Protein AF-A0A7S1TLF6-F1 (afdb_monomer_lite)

Radius of gyration: 25.63 Å; chains: 1; bounding box: 70×61×64 Å

pLDDT: mean 75.97, std 20.24, range [25.94, 97.75]

Foldseek 3Di:
DDPFAFPDWDDDPQWIWTQTPVRDIDIGRDDDDPPADDEDPCQVVPDPFDDALHHAGEAALLQAGPVGLLDGDFAPRHFHFDVVLVVPDPDHPNPVGDPGPGRDVVRRVQCVVLCVQQNQLSVLVVVLVPPPDCVNVVDDPVNNCVRNPHDGHDDDPWDWDWADDPVQKIWIDTPRDIDIDNVSSVVVVVVVCVVCVVVPPPPPPPPDDDDDDDDDDDDDDDDDDQDPPAQLLNLLLLCLPPDPDPPCPSVVVSSVVCVVVDVVSVVSNVCNNPPPPDDPCSVDDDPDD

Sequence (289 aa):
VREAAASSMISHDEHFEVLLEDASQVSANLVLLATGAVPHGWVESGTDLRTVCGGFIAVRETLQAVDHDNVIASGDCATIVDERVLNGSESGAGDQLRPYPPRAGVYAIREAPIVGRNLTALMRKFLLSRCSCGAANTMDERSALRLTAFEQYQPQSDFLQLLSLANGAAIGTKFGLAFRGRWVWHLKCHLDYTWVRPLQLEDPADSGDGDKNGGTSAAKSKREQSDPSVAPAEGAALLLTADRESKDFSSQLRVLSHMQADVAFREALLASLFSPTRPRELQNPPITT

Secondary structure (DSSP, 8-state):
-----EEEEEE-SS-EEEEETTS-EEEES-----------HHHHHH----EETTTEEEE-TTSEETTEEEEE--GGGEEE--HHHHTT-SS-TTSSS--PPPS-HHHHHHHHHHHHHHHHHHHHHHHHHH--STTGGGS-HHHHHHHSPPPPP---S---EEEE-TTS-EEEEETTEEEEEHHHHHHHHHHHHHHHGGG----TT----------------------TTS-HHHHHHHHH---SS-S-HHHHHHHHHHHHH-HHHHHHHHHHHT-S---GGGT------

Structure (mmCIF, N/CA/C/O backbone):
data_AF-A0A7S1TLF6-F1
#
_entry.id   AF-A0A7S1TLF6-F1
#
loop_
_atom_site.group_PDB
_atom_site.id
_atom_site.type_symbol
_atom_site.label_atom_id
_atom_site.label_alt_id
_atom_site.label_comp_id
_atom_site.label_asym_id
_atom_site.label_entity_id
_atom_site.label_seq_id
_atom_site.pdbx_PDB_ins_code
_atom_site.Cartn_x
_atom_site.Cartn_y
_atom_site.Cartn_z
_atom_site.occupancy
_atom_site.B_iso_or_equiv
_atom_site.auth_seq_id
_atom_site.auth_comp_id
_atom_site.auth_asym_id
_atom_site.auth_atom_id
_atom_site.pdbx_PDB_model_num
ATOM 1 N N . VAL A 1 1 ? 8.496 -10.737 -31.679 1.00 47.00 1 VAL A N 1
ATOM 2 C CA . VAL A 1 1 ? 7.954 -11.133 -30.362 1.00 47.00 1 VAL A CA 1
ATOM 3 C C . VAL A 1 1 ? 6.697 -11.922 -30.663 1.00 47.00 1 VAL A C 1
ATOM 5 O O . VAL A 1 1 ? 5.885 -11.408 -31.418 1.00 47.00 1 VAL A O 1
ATOM 8 N N . ARG A 1 2 ? 6.599 -13.190 -30.245 1.00 54.62 2 ARG A N 1
ATOM 9 C CA . ARG A 1 2 ? 5.324 -13.913 -30.345 1.00 54.62 2 ARG A CA 1
ATOM 10 C C . ARG A 1 2 ? 4.418 -13.332 -29.263 1.00 54.62 2 ARG A C 1
ATOM 12 O O . ARG A 1 2 ? 4.783 -13.384 -28.095 1.00 54.62 2 ARG A O 1
ATOM 19 N N . GLU A 1 3 ? 3.312 -12.723 -29.663 1.00 58.03 3 GLU A N 1
ATOM 20 C CA . GLU A 1 3 ? 2.263 -12.283 -28.746 1.00 58.03 3 GLU A CA 1
ATOM 21 C C . GLU A 1 3 ? 1.257 -13.425 -28.624 1.00 58.03 3 GLU A C 1
ATOM 23 O O . GLU A 1 3 ? 0.314 -13.522 -29.400 1.00 58.03 3 GLU A O 1
ATOM 28 N N . ALA A 1 4 ? 1.513 -14.346 -27.702 1.00 66.31 4 ALA A N 1
ATOM 29 C CA . ALA A 1 4 ? 0.547 -15.359 -27.301 1.00 66.31 4 ALA A CA 1
ATOM 30 C C . ALA A 1 4 ? 0.702 -15.571 -25.794 1.00 66.31 4 ALA A C 1
ATOM 32 O O . ALA A 1 4 ? 1.826 -15.685 -25.295 1.00 66.31 4 ALA A O 1
ATOM 33 N N . ALA A 1 5 ? -0.413 -15.543 -25.066 1.00 75.81 5 ALA A N 1
ATOM 34 C CA . ALA A 1 5 ? -0.396 -15.707 -23.623 1.00 75.81 5 ALA A CA 1
ATOM 35 C C . ALA A 1 5 ? -0.024 -17.152 -23.260 1.00 75.81 5 ALA A C 1
ATOM 37 O O . ALA A 1 5 ? -0.386 -18.103 -23.957 1.00 75.81 5 ALA A O 1
ATOM 38 N N . ALA A 1 6 ? 0.733 -17.307 -22.174 1.00 76.38 6 ALA A N 1
ATOM 39 C CA . ALA A 1 6 ? 1.052 -18.618 -21.629 1.00 76.38 6 ALA A CA 1
ATOM 40 C C . ALA A 1 6 ? -0.188 -19.189 -20.929 1.00 76.38 6 ALA A C 1
ATOM 42 O O . ALA A 1 6 ? -0.731 -18.562 -20.023 1.00 76.38 6 ALA A O 1
ATOM 43 N N . SER A 1 7 ? -0.612 -20.380 -21.344 1.00 82.25 7 SER A N 1
ATOM 44 C CA . SER A 1 7 ? -1.748 -21.107 -20.774 1.00 82.25 7 SER A CA 1
ATOM 45 C C . SER A 1 7 ? -1.315 -22.022 -19.626 1.00 82.25 7 SER A C 1
ATOM 47 O O . SER A 1 7 ? -1.967 -22.075 -18.586 1.00 82.25 7 SER A O 1
ATOM 49 N N . SER A 1 8 ? -0.198 -22.735 -19.787 1.00 85.06 8 SER A N 1
ATOM 50 C CA . SER A 1 8 ? 0.377 -23.581 -18.736 1.00 85.06 8 SER A CA 1
ATOM 51 C C . SER A 1 8 ? 1.881 -23.764 -18.929 1.00 85.06 8 SER A C 1
ATOM 53 O O . SER A 1 8 ? 2.431 -23.447 -19.985 1.00 85.06 8 SER A O 1
ATOM 55 N N . MET A 1 9 ? 2.560 -24.250 -17.891 1.00 87.81 9 MET A N 1
ATOM 56 C CA . MET A 1 9 ? 3.992 -24.524 -17.918 1.00 87.81 9 MET A CA 1
ATOM 57 C C . MET A 1 9 ? 4.277 -25.856 -17.233 1.00 87.81 9 MET A C 1
ATOM 59 O O . MET A 1 9 ? 3.801 -26.100 -16.124 1.00 87.81 9 MET A O 1
ATOM 63 N N . ILE A 1 10 ? 5.081 -26.688 -17.885 1.00 87.19 10 ILE A N 1
ATOM 64 C CA . ILE A 1 10 ? 5.591 -27.946 -17.347 1.00 87.19 10 ILE A CA 1
ATOM 65 C C . ILE A 1 10 ? 7.076 -27.751 -17.047 1.00 87.19 10 ILE A C 1
ATOM 67 O O . ILE A 1 10 ? 7.833 -27.250 -17.879 1.00 87.19 10 ILE A O 1
ATOM 71 N N . SER A 1 11 ? 7.486 -28.114 -15.833 1.00 88.19 11 SER A N 1
ATOM 72 C CA . SER A 1 11 ? 8.893 -28.120 -15.436 1.00 88.19 11 SER A CA 1
ATOM 73 C C . SER A 1 11 ? 9.489 -29.494 -15.717 1.00 88.19 11 SER A C 1
ATOM 75 O O . SER A 1 11 ? 8.972 -30.497 -15.226 1.00 88.19 11 SER A O 1
ATOM 77 N N . HIS A 1 12 ? 10.594 -29.524 -16.453 1.00 85.88 12 HIS A N 1
ATOM 78 C CA . HIS A 1 12 ? 11.468 -30.687 -16.597 1.00 85.88 12 HIS A CA 1
ATOM 79 C C . HIS A 1 12 ? 12.783 -30.433 -15.846 1.00 85.88 12 HIS A C 1
ATOM 81 O O . HIS A 1 12 ? 13.028 -29.318 -15.383 1.00 85.88 12 HIS A O 1
ATOM 87 N N . ASP A 1 13 ? 13.638 -31.452 -15.734 1.00 85.00 13 ASP A N 1
ATOM 88 C CA . ASP A 1 13 ? 14.898 -31.355 -14.980 1.00 85.00 13 ASP A CA 1
ATOM 89 C C . ASP A 1 13 ? 15.867 -30.291 -15.543 1.00 85.00 13 ASP A C 1
ATOM 91 O O . ASP A 1 13 ? 16.610 -29.674 -14.782 1.00 85.00 13 ASP A O 1
ATOM 95 N N . GLU A 1 14 ? 15.850 -30.038 -16.861 1.00 87.38 14 GLU A N 1
ATOM 96 C CA . GLU A 1 14 ? 16.808 -29.137 -17.542 1.00 87.38 14 GLU A CA 1
ATOM 97 C C . GLU A 1 14 ? 16.163 -27.985 -18.339 1.00 87.38 14 GLU A C 1
ATOM 99 O O . GLU A 1 14 ? 16.857 -27.116 -18.881 1.00 87.38 14 GLU A O 1
ATOM 104 N N . HIS A 1 15 ? 14.834 -27.971 -18.461 1.00 90.00 15 HIS A N 1
ATOM 105 C CA . HIS A 1 15 ? 14.105 -26.948 -19.211 1.00 90.00 15 HIS A CA 1
ATOM 106 C C . HIS A 1 15 ? 12.635 -26.869 -18.789 1.00 90.00 15 HIS A C 1
ATOM 108 O O . HIS A 1 15 ? 12.112 -27.722 -18.077 1.00 90.00 15 HIS A O 1
ATOM 114 N N . PHE A 1 16 ? 11.960 -25.835 -19.272 1.00 91.88 16 PHE A N 1
ATOM 115 C CA . PHE A 1 16 ? 10.527 -25.628 -19.157 1.00 91.88 16 PHE A CA 1
ATOM 116 C C . PHE A 1 16 ? 9.883 -25.788 -20.527 1.00 91.88 16 PHE A C 1
ATOM 118 O O . PHE A 1 16 ? 10.409 -25.287 -21.524 1.00 91.88 16 PHE A O 1
ATOM 125 N N . GLU A 1 17 ? 8.722 -26.429 -20.566 1.00 92.56 17 GLU A N 1
ATOM 126 C CA . GLU A 1 17 ? 7.820 -26.377 -21.712 1.00 92.56 17 GLU A CA 1
ATOM 127 C C . GLU A 1 17 ? 6.651 -25.453 -21.375 1.00 92.56 17 GLU A C 1
ATOM 129 O O . GLU A 1 17 ? 5.883 -25.705 -20.446 1.00 92.56 17 GLU A O 1
ATOM 134 N N . VAL A 1 18 ? 6.528 -24.354 -22.117 1.00 91.19 18 VAL A N 1
ATOM 135 C CA . VAL A 1 18 ? 5.437 -23.388 -21.968 1.00 91.19 18 VAL A CA 1
ATOM 136 C C . VAL A 1 18 ? 4.425 -23.627 -23.080 1.00 91.19 18 VAL A C 1
ATOM 138 O O . VAL A 1 18 ? 4.745 -23.465 -24.259 1.00 91.19 18 VAL A O 1
ATOM 141 N N . LEU A 1 19 ? 3.203 -23.998 -22.703 1.00 91.00 19 LEU A N 1
ATOM 142 C CA . LEU A 1 19 ? 2.071 -24.110 -23.614 1.00 91.00 19 LEU A CA 1
ATOM 143 C C . LEU A 1 19 ? 1.404 -22.742 -23.744 1.00 91.00 19 LEU A C 1
ATOM 145 O O . LEU A 1 19 ? 0.993 -22.151 -22.744 1.00 91.00 19 LEU A O 1
ATOM 149 N N . LEU A 1 20 ? 1.284 -22.247 -24.969 1.00 90.31 20 LEU A N 1
ATOM 150 C CA . LEU A 1 20 ? 0.598 -20.999 -25.283 1.00 90.31 20 LEU A CA 1
ATOM 151 C C . LEU A 1 20 ? -0.883 -21.262 -25.597 1.00 90.31 20 LEU A C 1
ATOM 153 O O . LEU A 1 20 ? -1.276 -22.386 -25.908 1.00 90.31 20 LEU A O 1
ATOM 157 N N . GLU A 1 21 ? -1.717 -20.227 -25.515 1.00 87.94 21 GLU A N 1
ATOM 158 C CA . GLU A 1 21 ? -3.163 -20.327 -25.792 1.00 87.94 21 GLU A CA 1
ATOM 159 C C . GLU A 1 21 ? -3.495 -20.812 -27.212 1.00 87.94 21 GLU A C 1
ATOM 161 O O . GLU A 1 21 ? -4.519 -21.458 -27.420 1.00 87.94 21 GLU A O 1
ATOM 166 N N . ASP A 1 22 ? -2.615 -20.564 -28.185 1.00 89.88 22 ASP A N 1
ATOM 167 C CA . ASP A 1 22 ? -2.743 -21.070 -29.559 1.00 89.88 22 ASP A CA 1
ATOM 168 C C . ASP A 1 22 ? -2.342 -22.553 -29.704 1.00 89.88 22 ASP A C 1
ATOM 170 O O . ASP A 1 22 ? -2.175 -23.054 -30.818 1.00 89.88 22 ASP A O 1
ATOM 174 N N . ALA A 1 23 ? -2.179 -23.248 -28.574 1.00 87.69 23 ALA A N 1
ATOM 175 C CA . ALA A 1 23 ? -1.693 -24.615 -28.431 1.00 87.69 23 ALA A CA 1
ATOM 176 C C . ALA A 1 23 ? -0.247 -24.844 -28.905 1.00 87.69 23 ALA A C 1
ATOM 178 O O . ALA A 1 23 ? 0.224 -25.985 -28.908 1.00 87.69 23 ALA A O 1
ATOM 179 N N . SER A 1 24 ? 0.489 -23.793 -29.278 1.00 90.56 24 SER A N 1
ATOM 180 C CA . SER A 1 24 ? 1.911 -23.922 -29.579 1.00 90.56 24 SER A CA 1
ATOM 181 C C . SER A 1 24 ? 2.735 -24.081 -28.301 1.00 90.56 24 SER A C 1
ATOM 183 O O . SER A 1 24 ? 2.363 -23.616 -27.223 1.00 90.56 24 SER A O 1
ATOM 185 N N . GLN A 1 25 ? 3.874 -24.761 -28.422 1.00 90.06 25 GLN A N 1
ATOM 186 C CA . GLN A 1 25 ? 4.789 -25.005 -27.311 1.00 90.06 25 GLN A CA 1
ATOM 187 C C . GLN A 1 25 ? 6.099 -24.250 -27.517 1.00 90.06 25 GLN A C 1
ATOM 189 O O . GLN A 1 25 ? 6.615 -24.149 -28.636 1.00 90.06 25 GLN A O 1
ATOM 194 N N . VAL A 1 26 ? 6.645 -23.730 -26.421 1.00 91.19 26 VAL A N 1
ATOM 195 C CA . VAL A 1 26 ? 7.950 -23.071 -26.382 1.00 91.19 26 VAL A CA 1
ATOM 196 C C . VAL A 1 26 ? 8.805 -23.740 -25.314 1.00 91.19 26 VAL A C 1
ATOM 198 O O . VAL A 1 26 ? 8.467 -23.703 -24.134 1.00 91.19 26 VAL A O 1
ATOM 201 N N . SER A 1 27 ? 9.928 -24.325 -25.733 1.00 93.00 27 SER A N 1
ATOM 202 C CA . SER A 1 27 ? 10.961 -24.804 -24.813 1.00 93.00 27 SER A CA 1
ATOM 203 C C . SER A 1 27 ? 11.834 -23.631 -24.363 1.00 93.00 27 SER A C 1
ATOM 205 O O . SER A 1 27 ? 12.258 -22.816 -25.189 1.00 93.00 27 SER A O 1
ATOM 207 N N . ALA A 1 28 ? 12.090 -23.524 -23.061 1.00 90.44 28 ALA A N 1
ATOM 208 C CA . ALA A 1 28 ? 12.899 -22.465 -22.471 1.00 90.44 28 ALA A CA 1
ATOM 209 C C . ALA A 1 28 ? 13.762 -22.999 -21.323 1.00 90.44 28 ALA A C 1
ATOM 211 O O . ALA A 1 28 ? 13.278 -23.718 -20.459 1.00 90.44 28 ALA A O 1
ATOM 212 N N . ASN A 1 29 ? 15.031 -22.596 -21.248 1.00 93.25 29 ASN A N 1
ATOM 213 C CA . ASN A 1 29 ? 15.889 -22.936 -20.102 1.00 93.25 29 ASN A CA 1
ATOM 214 C C . ASN A 1 29 ? 15.663 -22.014 -18.889 1.00 93.25 29 ASN A C 1
ATOM 216 O O . ASN A 1 29 ? 16.075 -22.336 -17.781 1.00 93.25 29 ASN A O 1
ATOM 220 N N . LEU A 1 30 ? 15.019 -20.862 -19.096 1.00 89.12 30 LEU A N 1
ATOM 221 C CA . LEU A 1 30 ? 14.650 -19.913 -18.051 1.00 89.12 30 LEU A CA 1
ATOM 222 C C . LEU A 1 30 ? 13.295 -19.295 -18.391 1.00 89.12 30 LEU A C 1
ATOM 224 O O . LEU A 1 30 ? 13.119 -18.752 -19.482 1.00 89.12 30 LEU A O 1
ATOM 228 N N . VAL A 1 31 ? 12.372 -19.326 -17.433 1.00 89.12 31 VAL A N 1
ATOM 229 C CA . VAL A 1 31 ? 11.076 -18.651 -17.527 1.00 89.12 31 VAL A CA 1
ATOM 230 C C . VAL A 1 31 ? 10.971 -17.624 -16.407 1.00 89.12 31 VAL A C 1
ATOM 232 O O . VAL A 1 31 ? 11.166 -17.943 -15.236 1.00 89.12 31 VAL A O 1
ATOM 235 N N . LEU A 1 32 ? 10.665 -16.379 -16.774 1.00 87.38 32 LEU A N 1
ATOM 236 C CA . LEU A 1 32 ? 10.379 -15.297 -15.835 1.00 87.38 32 LEU A CA 1
ATOM 237 C C . LEU A 1 32 ? 8.886 -14.976 -15.913 1.00 87.38 32 LEU A C 1
ATOM 239 O O . LEU A 1 32 ? 8.407 -14.510 -16.947 1.00 87.38 32 LEU A O 1
ATOM 243 N N . LEU A 1 33 ? 8.154 -15.233 -14.829 1.00 84.62 33 LEU A N 1
ATOM 244 C CA . LEU A 1 33 ? 6.722 -14.954 -14.750 1.00 84.62 33 LEU A CA 1
ATOM 245 C C . LEU A 1 33 ? 6.489 -13.542 -14.204 1.00 84.62 33 LEU A C 1
ATOM 247 O O . LEU A 1 33 ? 6.915 -13.213 -13.100 1.00 84.62 33 LEU A O 1
ATOM 251 N N . ALA A 1 34 ? 5.791 -12.719 -14.984 1.00 84.50 34 ALA A N 1
ATOM 252 C CA . ALA A 1 34 ? 5.394 -11.359 -14.624 1.00 84.50 34 ALA A CA 1
ATOM 253 C C . ALA A 1 34 ? 3.882 -11.170 -14.852 1.00 84.50 34 ALA A C 1
ATOM 255 O O . ALA A 1 34 ? 3.450 -10.269 -15.566 1.00 84.50 34 ALA A O 1
ATOM 256 N N . THR A 1 35 ? 3.075 -12.068 -14.279 1.00 80.69 35 THR A N 1
ATOM 257 C CA . THR A 1 35 ? 1.629 -12.226 -14.544 1.00 80.69 35 THR A CA 1
ATOM 258 C C . THR A 1 35 ? 0.718 -11.367 -13.657 1.00 80.69 35 THR A C 1
ATOM 260 O O . THR A 1 35 ? -0.488 -11.589 -13.611 1.00 80.69 35 THR A O 1
ATOM 263 N N . GLY A 1 36 ? 1.270 -10.360 -12.976 1.00 77.06 36 GLY A N 1
ATOM 264 C CA . GLY A 1 36 ? 0.525 -9.469 -12.083 1.00 77.06 36 GLY A CA 1
ATOM 265 C C . GLY A 1 36 ? 0.512 -9.928 -10.622 1.00 77.06 36 GLY A C 1
ATOM 266 O O . GLY A 1 36 ? 1.143 -10.913 -10.246 1.00 77.06 36 GLY A O 1
ATOM 267 N N . ALA A 1 37 ? -0.167 -9.152 -9.779 1.00 80.81 37 ALA A N 1
ATOM 268 C CA . ALA A 1 37 ? -0.232 -9.384 -8.340 1.00 80.81 37 ALA A CA 1
ATOM 269 C C . ALA A 1 37 ? -1.254 -10.475 -7.980 1.00 80.81 37 ALA A C 1
ATOM 271 O O . ALA A 1 37 ? -2.336 -10.545 -8.560 1.00 80.81 37 ALA A O 1
ATOM 272 N N . VAL A 1 38 ? -0.913 -11.286 -6.978 1.00 84.75 38 VAL A N 1
ATOM 273 C CA . VAL A 1 38 ? -1.716 -12.412 -6.481 1.00 84.75 38 VAL A CA 1
ATOM 274 C C . VAL A 1 38 ? -2.079 -12.146 -5.016 1.00 84.75 38 VAL A C 1
ATOM 276 O O . VAL A 1 38 ? -1.240 -11.615 -4.281 1.00 84.75 38 VAL A O 1
ATOM 279 N N . PRO A 1 39 ? -3.302 -12.480 -4.571 1.00 86.38 39 PRO A N 1
ATOM 280 C CA . PRO A 1 39 ? -3.694 -12.292 -3.182 1.00 86.38 39 PRO A CA 1
ATOM 281 C C . PRO A 1 39 ? -2.929 -13.216 -2.230 1.00 86.38 39 PRO A C 1
ATOM 283 O O . PRO A 1 39 ? -2.408 -14.268 -2.604 1.00 86.38 39 PRO A O 1
ATOM 286 N N . HIS A 1 40 ? -2.881 -12.832 -0.956 1.00 87.50 40 HIS A N 1
ATOM 287 C CA . HIS A 1 40 ? -2.246 -13.639 0.078 1.00 87.50 40 HIS A CA 1
ATOM 288 C C . HIS A 1 40 ? -3.173 -14.780 0.520 1.00 87.50 40 HIS A C 1
ATOM 290 O O . HIS A 1 40 ? -4.173 -14.540 1.191 1.00 87.50 40 HIS A O 1
ATOM 296 N N . GLY A 1 41 ? -2.813 -16.031 0.213 1.00 87.81 41 GLY A N 1
ATOM 297 C CA . GLY A 1 41 ? -3.681 -17.197 0.459 1.00 87.81 41 GLY A CA 1
ATOM 298 C C . GLY A 1 41 ? -4.090 -17.442 1.922 1.00 87.81 41 GLY A C 1
ATOM 299 O O . GLY A 1 41 ? -5.090 -18.111 2.177 1.00 87.81 41 GLY A O 1
ATOM 300 N N . TRP A 1 42 ? -3.366 -16.884 2.899 1.00 93.19 42 TRP A N 1
ATOM 301 C CA . TRP A 1 42 ? -3.730 -16.992 4.318 1.00 93.19 42 TRP A CA 1
ATOM 302 C C . TRP A 1 42 ? -4.952 -16.144 4.694 1.00 93.19 42 TRP A C 1
ATOM 304 O O . TRP A 1 42 ? -5.582 -16.426 5.707 1.00 93.19 42 TRP A O 1
ATOM 314 N N . VAL A 1 43 ? -5.298 -15.121 3.905 1.00 92.88 43 VAL A N 1
ATOM 315 C CA . VAL A 1 43 ? -6.437 -14.240 4.203 1.00 92.88 43 VAL A CA 1
ATOM 316 C C . VAL A 1 43 ? -7.739 -15.026 4.090 1.00 92.88 43 VAL A C 1
ATOM 318 O O . VAL A 1 43 ? -8.507 -15.077 5.043 1.00 92.88 43 VAL A O 1
ATOM 321 N N . GLU A 1 44 ? -7.952 -15.701 2.963 1.00 87.31 44 GLU A N 1
ATOM 322 C CA . GLU A 1 44 ? -9.175 -16.471 2.714 1.00 87.31 44 GLU A CA 1
ATOM 323 C C . GLU A 1 44 ? -9.251 -17.750 3.562 1.00 87.31 44 GLU A C 1
ATOM 325 O O . GLU A 1 44 ? -10.324 -18.138 4.011 1.00 87.31 44 GLU A O 1
ATOM 330 N N . SER A 1 45 ? -8.112 -18.400 3.818 1.00 89.31 45 SER A N 1
ATOM 331 C CA . SER A 1 45 ? -8.075 -19.655 4.586 1.00 89.31 45 SER A CA 1
ATOM 332 C C . SER A 1 45 ? -7.990 -19.469 6.104 1.00 89.31 45 SER A C 1
ATOM 334 O O . SER A 1 45 ? -8.330 -20.386 6.850 1.00 89.31 45 SER A O 1
ATOM 336 N N . GLY A 1 46 ? -7.509 -18.316 6.573 1.00 92.62 46 GLY A N 1
ATOM 337 C CA . GLY A 1 46 ? -7.158 -18.079 7.975 1.00 92.62 46 GLY A CA 1
ATOM 338 C C . GLY A 1 46 ? -7.932 -16.953 8.652 1.00 92.62 46 GLY A C 1
ATOM 339 O O . GLY A 1 46 ? -7.705 -16.711 9.837 1.00 92.62 46 GLY A O 1
ATOM 340 N N . THR A 1 47 ? -8.821 -16.258 7.939 1.00 94.62 47 THR A N 1
ATOM 341 C CA . THR A 1 47 ? -9.621 -15.159 8.497 1.00 94.62 47 THR A CA 1
ATOM 342 C C . THR A 1 47 ? -11.076 -15.243 8.052 1.00 94.62 47 THR A C 1
ATOM 344 O O . THR A 1 47 ? -11.416 -15.9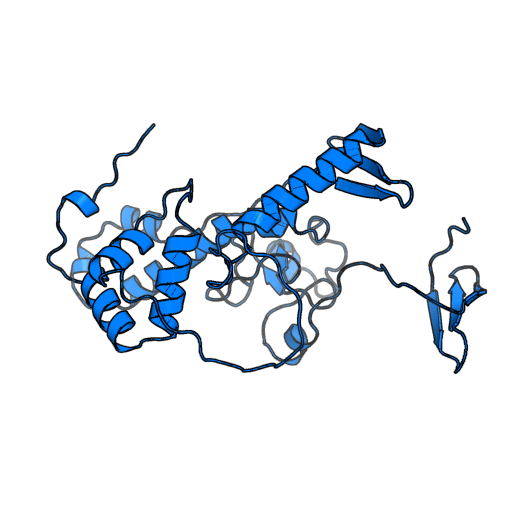58 7.116 1.00 94.62 47 THR A O 1
ATOM 347 N N . ASP A 1 48 ? -11.937 -14.493 8.729 1.00 94.19 48 ASP A N 1
ATOM 348 C CA . ASP A 1 48 ? -13.331 -14.265 8.354 1.00 94.19 48 ASP A CA 1
ATOM 349 C C . ASP A 1 48 ? -13.512 -12.986 7.515 1.00 94.19 48 ASP A C 1
ATOM 351 O O . ASP A 1 48 ? -14.642 -12.564 7.265 1.00 94.19 48 ASP A O 1
ATOM 355 N N . LEU A 1 49 ? -12.417 -12.352 7.074 1.00 94.19 49 LEU A N 1
ATOM 356 C CA . LEU A 1 49 ? -12.475 -11.154 6.242 1.00 94.19 49 LEU A CA 1
ATOM 357 C C . LEU A 1 49 ? -13.073 -11.498 4.879 1.00 94.19 49 LEU A C 1
ATOM 359 O O . LEU A 1 49 ? -12.578 -12.374 4.169 1.00 94.19 49 LEU A O 1
ATOM 363 N N . ARG A 1 50 ? -14.100 -10.751 4.468 1.00 92.56 50 ARG A N 1
ATOM 364 C CA . ARG A 1 50 ? -14.667 -10.883 3.124 1.00 92.56 50 ARG A CA 1
ATOM 365 C C . ARG A 1 50 ? -13.613 -10.573 2.066 1.00 92.56 50 ARG A C 1
ATOM 367 O O . ARG A 1 50 ? -13.000 -9.502 2.079 1.00 92.56 50 ARG A O 1
ATOM 374 N N . THR A 1 51 ? -13.462 -11.486 1.114 1.00 90.62 51 THR A N 1
ATOM 375 C CA . THR A 1 51 ? -12.559 -11.340 -0.025 1.00 90.62 51 THR A CA 1
ATOM 376 C C . THR A 1 51 ? -13.315 -11.194 -1.347 1.00 90.62 51 THR A C 1
ATOM 378 O O . THR A 1 51 ? -14.465 -11.606 -1.492 1.00 90.62 51 THR A O 1
ATOM 381 N N . VAL A 1 52 ? -12.660 -10.576 -2.328 1.00 87.06 52 VAL A N 1
ATOM 382 C CA . VAL A 1 52 ? -13.116 -10.417 -3.715 1.00 87.06 52 VAL A CA 1
ATOM 383 C C . VAL A 1 52 ? -11.968 -10.699 -4.683 1.00 87.06 52 VAL A C 1
ATOM 385 O O . VAL A 1 52 ? -10.806 -10.799 -4.279 1.00 87.06 52 VAL A O 1
ATOM 388 N N . CYS A 1 53 ? -12.288 -10.843 -5.974 1.00 81.19 53 CYS A N 1
ATOM 389 C CA . CYS A 1 53 ? -11.304 -11.018 -7.050 1.00 81.19 53 CYS A CA 1
ATOM 390 C C . CYS A 1 53 ? -10.292 -12.153 -6.780 1.00 81.19 53 CYS A C 1
ATOM 392 O O . CYS A 1 53 ? -9.108 -12.014 -7.077 1.00 81.19 53 CYS A O 1
ATOM 394 N N . GLY A 1 54 ? -10.759 -13.256 -6.184 1.00 78.56 54 GLY A N 1
ATOM 395 C CA . GLY A 1 54 ? -9.937 -14.439 -5.919 1.00 78.56 54 GLY A CA 1
ATOM 396 C C . GLY A 1 54 ? -9.028 -14.355 -4.689 1.00 78.56 54 GLY A C 1
ATOM 397 O O . GLY A 1 54 ? -8.048 -15.089 -4.648 1.00 78.56 54 GLY A O 1
ATOM 398 N N . GLY A 1 55 ? -9.309 -13.469 -3.719 1.00 87.62 55 GLY A N 1
ATOM 399 C CA . GLY A 1 55 ? -8.662 -13.509 -2.394 1.00 87.62 55 GLY A CA 1
ATOM 400 C C . GLY A 1 55 ? -8.215 -12.163 -1.808 1.00 87.62 55 GLY A C 1
ATOM 401 O O . GLY A 1 55 ? -7.548 -12.139 -0.776 1.00 87.62 55 GLY A O 1
ATOM 402 N N . PHE A 1 56 ? -8.539 -11.034 -2.440 1.00 90.44 56 PHE A N 1
ATOM 403 C CA . PHE A 1 56 ? -8.186 -9.704 -1.927 1.00 90.44 56 PHE A CA 1
ATOM 404 C C . PHE A 1 56 ? -9.225 -9.191 -0.939 1.00 90.44 56 PHE A C 1
ATOM 406 O O . PHE A 1 56 ? -10.413 -9.407 -1.146 1.00 90.44 56 PHE A O 1
ATOM 413 N N . ILE A 1 57 ? -8.804 -8.474 0.103 1.00 93.12 57 ILE A N 1
ATOM 414 C CA . ILE A 1 57 ? -9.703 -7.989 1.158 1.00 93.12 57 ILE A CA 1
ATOM 415 C C . ILE A 1 57 ? -10.666 -6.948 0.578 1.00 93.12 57 ILE A C 1
ATOM 417 O O . ILE A 1 57 ? -10.238 -5.940 0.013 1.00 93.12 57 ILE A O 1
ATOM 421 N N . ALA A 1 58 ? -11.967 -7.173 0.741 1.00 92.19 58 ALA A N 1
ATOM 422 C CA . ALA A 1 58 ? -12.995 -6.226 0.341 1.00 92.19 58 ALA A CA 1
ATOM 423 C C . ALA A 1 58 ? -13.058 -5.067 1.344 1.00 92.19 58 ALA A C 1
ATOM 425 O O . ALA A 1 58 ? -13.318 -5.280 2.533 1.00 92.19 58 ALA A O 1
ATOM 426 N N . VAL A 1 59 ? -12.851 -3.837 0.868 1.00 92.88 59 VAL A N 1
ATOM 427 C CA . VAL A 1 59 ? -12.870 -2.632 1.707 1.00 92.88 59 VAL A CA 1
ATOM 428 C C . VAL A 1 59 ? -13.842 -1.572 1.195 1.00 92.88 59 VAL A C 1
ATOM 430 O O . VAL A 1 59 ? -14.122 -1.476 0.003 1.00 92.88 59 VAL A O 1
ATOM 433 N N . ARG A 1 60 ? -14.344 -0.739 2.104 1.00 92.75 60 ARG A N 1
ATOM 434 C CA . ARG A 1 60 ? -15.092 0.487 1.793 1.00 92.75 60 ARG A CA 1
ATOM 435 C C . ARG A 1 60 ? -14.168 1.558 1.210 1.00 92.75 60 ARG A C 1
ATOM 437 O O . ARG A 1 60 ? -12.947 1.461 1.294 1.00 92.75 60 ARG A O 1
ATOM 444 N N . GLU A 1 61 ? -14.743 2.661 0.730 1.00 92.75 61 GLU A N 1
ATOM 445 C CA . GLU A 1 61 ? -13.972 3.865 0.367 1.00 92.75 61 GLU A CA 1
ATOM 446 C C . GLU A 1 61 ? -13.180 4.429 1.562 1.00 92.75 61 GLU A C 1
ATOM 448 O O . GLU A 1 61 ? -12.174 5.099 1.377 1.00 92.75 61 GLU A O 1
ATOM 453 N N . THR A 1 62 ? -13.572 4.124 2.801 1.00 94.19 62 THR A N 1
ATOM 454 C CA . THR A 1 62 ? -12.808 4.466 4.014 1.00 94.19 62 THR A CA 1
ATOM 455 C C . THR A 1 62 ? -11.639 3.510 4.294 1.00 94.19 62 THR A C 1
ATOM 457 O O . THR A 1 62 ? -10.980 3.638 5.325 1.00 94.19 62 THR A O 1
ATOM 460 N N . LEU A 1 63 ? -11.378 2.542 3.407 1.00 95.12 63 LEU A N 1
ATOM 461 C CA . LEU A 1 63 ? -10.376 1.475 3.544 1.00 95.12 63 LEU A CA 1
ATOM 462 C C . LEU A 1 63 ? -10.637 0.489 4.698 1.00 95.12 63 LEU A C 1
ATOM 464 O O . LEU A 1 63 ? -9.809 -0.372 4.987 1.00 95.12 63 LEU A O 1
ATOM 468 N N . GLN A 1 64 ? -11.796 0.582 5.350 1.00 95.81 64 GLN A N 1
ATOM 469 C CA . GLN A 1 64 ? -12.231 -0.397 6.346 1.00 95.81 64 GLN A CA 1
ATOM 470 C C . GLN A 1 64 ? -12.764 -1.655 5.664 1.00 95.81 64 GLN A C 1
ATOM 472 O O . GLN A 1 64 ? -13.471 -1.551 4.660 1.00 95.81 64 GLN A O 1
ATOM 477 N N . ALA A 1 65 ? -12.467 -2.828 6.220 1.00 95.06 65 ALA A N 1
ATOM 478 C CA . ALA A 1 65 ? -13.015 -4.092 5.738 1.00 95.06 65 ALA A CA 1
ATOM 479 C C . ALA A 1 65 ? -14.547 -4.107 5.872 1.00 95.06 65 ALA A C 1
ATOM 481 O O . ALA A 1 65 ? -15.085 -3.638 6.874 1.00 95.06 65 ALA A O 1
ATOM 482 N N . VAL A 1 66 ? -15.259 -4.644 4.875 1.00 91.50 66 VAL A N 1
ATOM 483 C CA . VAL A 1 66 ? -16.725 -4.483 4.781 1.00 91.50 66 VAL A CA 1
ATOM 484 C C . VAL A 1 66 ? -17.490 -5.082 5.976 1.00 91.50 66 VAL A C 1
ATOM 486 O O . VAL A 1 66 ? -18.498 -4.516 6.397 1.00 91.50 66 VAL A O 1
ATOM 489 N N . ASP A 1 67 ? -17.000 -6.154 6.593 1.00 90.88 67 ASP A N 1
ATOM 490 C CA . ASP A 1 67 ? -17.675 -6.791 7.739 1.00 90.88 67 ASP A CA 1
ATOM 491 C C . ASP A 1 67 ? -16.998 -6.512 9.089 1.00 90.88 67 ASP A C 1
ATOM 493 O O . ASP A 1 67 ? -17.476 -6.954 10.134 1.00 90.88 67 ASP A O 1
ATOM 497 N N . HIS A 1 68 ? -15.912 -5.735 9.090 1.00 93.94 68 HIS A N 1
ATOM 498 C CA . HIS A 1 68 ? -15.089 -5.509 10.275 1.00 93.94 68 HIS A CA 1
ATOM 499 C C . HIS A 1 68 ? -14.671 -4.044 10.360 1.00 93.94 68 HIS A C 1
ATOM 501 O O . HIS A 1 68 ? -13.611 -3.644 9.883 1.00 93.94 68 HIS A O 1
ATOM 507 N N . ASP A 1 69 ? -15.490 -3.231 11.030 1.00 91.56 69 ASP A N 1
ATOM 508 C CA . ASP A 1 69 ? -15.253 -1.787 11.186 1.00 91.56 69 ASP A CA 1
ATOM 509 C C . ASP A 1 69 ? -13.917 -1.448 11.863 1.00 91.56 69 ASP A C 1
ATOM 511 O O . ASP A 1 69 ? -13.381 -0.357 11.682 1.00 91.56 69 ASP A O 1
ATOM 515 N N . ASN A 1 70 ? -13.377 -2.364 12.662 1.00 93.00 70 ASN A N 1
ATOM 516 C CA . ASN A 1 70 ? -12.110 -2.209 13.370 1.00 93.00 70 ASN A CA 1
ATOM 517 C C . ASN A 1 70 ? -10.889 -2.694 12.571 1.00 93.00 70 ASN A C 1
ATOM 519 O O . ASN A 1 70 ? -9.782 -2.666 13.108 1.00 93.00 70 ASN A O 1
ATOM 523 N N . VAL A 1 71 ? -11.072 -3.138 11.325 1.00 95.50 71 VAL A N 1
ATOM 524 C CA . VAL A 1 71 ? -9.997 -3.599 10.441 1.00 95.50 71 VAL A CA 1
ATOM 525 C C . VAL A 1 71 ? -9.875 -2.642 9.260 1.00 95.50 71 VAL A C 1
ATOM 527 O O . VAL A 1 71 ? -10.860 -2.328 8.597 1.00 95.50 71 VAL A O 1
ATOM 530 N N . ILE A 1 72 ? -8.653 -2.184 8.990 1.00 95.94 72 ILE A N 1
ATOM 531 C CA . ILE A 1 72 ? -8.306 -1.375 7.816 1.00 95.94 72 ILE A CA 1
ATOM 532 C C . ILE A 1 72 ? -7.327 -2.180 6.962 1.00 95.94 72 ILE A C 1
ATOM 534 O O . ILE A 1 72 ? -6.380 -2.755 7.498 1.00 95.94 72 ILE A O 1
ATOM 538 N N . ALA A 1 73 ? -7.540 -2.196 5.648 1.00 94.94 73 ALA A N 1
ATOM 539 C CA . ALA A 1 73 ? -6.623 -2.791 4.681 1.00 94.94 73 ALA A CA 1
ATOM 540 C C . ALA A 1 73 ? -6.370 -1.817 3.521 1.00 94.94 73 ALA A C 1
ATOM 542 O O . ALA A 1 73 ? -7.271 -1.097 3.095 1.00 94.94 73 ALA A O 1
ATOM 543 N N . SER A 1 74 ? -5.133 -1.776 3.026 1.00 93.62 74 SER A N 1
ATOM 544 C CA . SER A 1 74 ? -4.684 -0.836 1.995 1.00 93.62 74 SER A CA 1
ATOM 545 C C . SER A 1 74 ? -3.581 -1.436 1.121 1.00 93.62 74 SER A C 1
ATOM 547 O O . SER A 1 74 ? -2.937 -2.425 1.473 1.00 93.62 74 SER A O 1
ATOM 549 N N . GLY A 1 75 ? -3.347 -0.820 -0.031 1.00 91.25 75 GLY A N 1
ATOM 550 C CA . GLY A 1 75 ? -2.377 -1.234 -1.027 1.00 91.25 75 GLY A CA 1
ATOM 551 C C . GLY A 1 75 ? -2.799 -2.507 -1.750 1.00 91.25 75 GLY A C 1
ATOM 552 O O . GLY A 1 75 ? -3.980 -2.780 -1.967 1.00 91.25 75 GLY A O 1
ATOM 553 N N . ASP A 1 76 ? -1.808 -3.308 -2.132 1.00 89.12 76 ASP A N 1
ATOM 554 C CA . ASP A 1 76 ? -2.013 -4.442 -3.032 1.00 89.12 76 ASP A CA 1
ATOM 555 C C . ASP A 1 76 ? -2.829 -5.589 -2.415 1.00 89.12 76 ASP A C 1
ATOM 557 O O . ASP A 1 76 ? -3.271 -6.464 -3.155 1.00 89.12 76 ASP A O 1
ATOM 561 N N . CYS A 1 77 ? -3.095 -5.592 -1.104 1.00 90.88 77 CYS A N 1
ATOM 562 C CA . CYS A 1 77 ? -3.916 -6.623 -0.461 1.00 90.88 77 CYS A CA 1
ATOM 563 C C . CYS A 1 77 ? -5.425 -6.326 -0.475 1.00 90.88 77 CYS A C 1
ATOM 565 O O . CYS A 1 77 ? -6.214 -7.231 -0.203 1.00 90.88 77 CYS A O 1
ATOM 567 N N . ALA A 1 78 ? -5.831 -5.094 -0.795 1.00 91.31 78 ALA A N 1
ATOM 568 C CA . ALA A 1 78 ? -7.208 -4.629 -0.653 1.00 91.31 78 ALA A CA 1
ATOM 569 C C . ALA A 1 78 ? -7.854 -4.272 -1.998 1.00 91.31 78 ALA A C 1
ATOM 571 O O . ALA A 1 78 ? -7.179 -3.997 -2.992 1.00 91.31 78 ALA A O 1
ATOM 572 N N . THR A 1 79 ? -9.183 -4.278 -2.034 1.00 90.62 79 THR A N 1
ATOM 573 C CA . THR A 1 79 ? -9.984 -3.822 -3.171 1.00 90.62 79 THR A CA 1
ATOM 574 C C . THR A 1 79 ? -11.176 -3.038 -2.656 1.00 90.62 79 THR A C 1
ATOM 576 O O . THR A 1 79 ? -11.981 -3.569 -1.892 1.00 90.62 79 THR A O 1
ATOM 579 N N . ILE A 1 80 ? -11.297 -1.778 -3.085 1.00 89.12 80 ILE A N 1
ATOM 580 C CA . ILE A 1 80 ? -12.471 -0.962 -2.771 1.00 89.12 80 ILE A CA 1
ATOM 581 C C . ILE A 1 80 ? -13.664 -1.494 -3.549 1.00 89.12 80 ILE A C 1
ATOM 583 O O . ILE A 1 80 ? -13.620 -1.626 -4.772 1.00 89.12 80 ILE A O 1
ATOM 587 N N . VAL A 1 81 ? -14.740 -1.761 -2.825 1.00 87.56 81 VAL A N 1
ATOM 588 C CA . VAL A 1 81 ? -15.984 -2.303 -3.361 1.00 87.56 81 VAL A CA 1
ATOM 589 C C . VAL A 1 81 ? -17.127 -1.321 -3.146 1.00 87.56 81 VAL A C 1
ATOM 591 O O . VAL A 1 81 ? -17.143 -0.547 -2.189 1.00 87.56 81 VAL A O 1
ATOM 594 N N . ASP A 1 82 ? -18.108 -1.358 -4.044 1.00 77.62 82 ASP A N 1
ATOM 595 C CA . ASP A 1 82 ? -19.405 -0.746 -3.778 1.00 77.62 82 ASP A CA 1
ATOM 596 C C . ASP A 1 82 ? -20.264 -1.767 -3.023 1.00 77.62 82 ASP A C 1
ATOM 598 O O . ASP A 1 82 ? -20.590 -2.832 -3.548 1.00 77.62 82 ASP A O 1
ATOM 602 N N . GLU A 1 83 ? -20.621 -1.464 -1.776 1.00 65.56 83 GLU A N 1
ATOM 603 C CA . GLU A 1 83 ? -21.428 -2.359 -0.938 1.00 65.56 83 GLU A CA 1
ATOM 604 C C . GLU A 1 83 ? -22.787 -2.700 -1.556 1.00 65.56 83 GLU A C 1
ATOM 606 O O . GLU A 1 83 ? -23.318 -3.786 -1.317 1.00 65.56 83 GLU A O 1
ATOM 611 N N . ARG A 1 84 ? -23.343 -1.810 -2.392 1.00 65.81 84 ARG A N 1
ATOM 612 C CA . ARG A 1 84 ? -24.595 -2.077 -3.117 1.00 65.81 84 ARG A CA 1
ATOM 613 C C . ARG A 1 84 ? -24.432 -3.220 -4.115 1.00 65.81 84 ARG A C 1
ATOM 615 O O . ARG A 1 84 ? -25.393 -3.934 -4.379 1.00 65.81 84 ARG A O 1
ATOM 622 N N . VAL A 1 85 ? -23.223 -3.392 -4.648 1.00 62.31 85 VAL A N 1
ATOM 623 C CA . VAL A 1 85 ? -22.867 -4.445 -5.606 1.00 62.31 85 VAL A CA 1
ATOM 624 C C . VAL A 1 85 ? -22.547 -5.757 -4.884 1.00 62.31 85 VAL A C 1
ATOM 626 O O . VAL A 1 85 ? -22.889 -6.823 -5.389 1.00 62.31 85 VAL A O 1
ATOM 629 N N . LEU A 1 86 ? -21.968 -5.701 -3.678 1.00 64.94 86 LEU A N 1
ATOM 630 C CA . LEU A 1 86 ? -21.669 -6.902 -2.885 1.00 64.94 86 LEU A CA 1
ATOM 631 C C . LEU A 1 86 ? -22.919 -7.647 -2.406 1.00 64.94 86 LEU A C 1
ATOM 633 O O . LEU A 1 86 ? -22.953 -8.872 -2.446 1.00 64.94 86 LEU A O 1
ATOM 637 N N . ASN A 1 87 ? -23.948 -6.922 -1.965 1.00 58.69 87 ASN A N 1
ATOM 638 C CA . ASN A 1 87 ? -25.140 -7.531 -1.364 1.00 58.69 87 ASN A CA 1
ATOM 639 C C . ASN A 1 87 ? -26.201 -7.970 -2.396 1.00 58.69 87 ASN A C 1
ATOM 641 O O . ASN A 1 87 ? -27.238 -8.503 -2.011 1.00 58.69 87 ASN A O 1
ATOM 645 N N . GLY A 1 88 ? -25.970 -7.719 -3.692 1.00 51.03 88 GLY A N 1
ATOM 646 C CA . GLY A 1 88 ? -26.937 -7.951 -4.773 1.00 51.03 88 GLY A CA 1
ATOM 647 C C . GLY A 1 88 ? -26.591 -9.077 -5.751 1.00 51.03 88 GLY A C 1
ATOM 648 O O . GLY A 1 88 ? -27.362 -9.307 -6.678 1.00 51.03 88 GLY A O 1
ATOM 649 N N . SER A 1 89 ? -25.460 -9.771 -5.585 1.00 49.62 89 SER A N 1
ATOM 650 C CA . SER A 1 89 ? -25.041 -10.837 -6.503 1.00 49.62 89 SER A CA 1
ATOM 651 C C . SER A 1 89 ? -24.815 -12.160 -5.770 1.00 49.62 89 SER A C 1
ATOM 653 O O . SER A 1 89 ? -23.764 -12.385 -5.177 1.00 49.62 89 SER A O 1
ATOM 655 N N . GLU A 1 90 ? -25.783 -13.075 -5.877 1.00 44.03 90 GLU A N 1
ATOM 656 C CA . GLU A 1 90 ? -25.634 -14.498 -5.517 1.00 44.03 90 GLU A CA 1
ATOM 657 C C . GLU A 1 90 ? -24.728 -15.264 -6.506 1.00 44.03 90 GLU A C 1
ATOM 659 O O . GLU A 1 90 ? -24.619 -16.487 -6.461 1.00 44.03 90 GLU A O 1
ATOM 664 N N . SER A 1 91 ? -24.067 -14.584 -7.446 1.00 40.47 91 SER A N 1
ATOM 665 C CA . SER A 1 91 ? -23.222 -15.224 -8.453 1.00 40.47 91 SER A CA 1
ATOM 666 C C . SER A 1 91 ? -22.070 -14.307 -8.843 1.00 40.47 91 SER A C 1
ATOM 668 O O . SER A 1 91 ? -22.193 -13.489 -9.747 1.00 40.47 91 SER A O 1
ATOM 670 N N . GLY A 1 92 ? -20.942 -14.453 -8.142 1.00 45.41 92 GLY A N 1
ATOM 671 C CA . GLY A 1 92 ? -19.623 -14.018 -8.605 1.00 45.41 92 GLY A CA 1
ATOM 672 C C . GLY A 1 92 ? -19.566 -12.584 -9.130 1.00 45.41 92 GLY A C 1
ATOM 673 O O . GLY A 1 92 ? -19.530 -12.359 -10.336 1.00 45.41 92 GLY A O 1
ATOM 674 N N . ALA A 1 93 ? -19.466 -11.608 -8.225 1.00 44.34 93 ALA A N 1
ATOM 675 C CA . ALA A 1 93 ? -19.208 -10.198 -8.534 1.00 44.34 93 ALA A CA 1
ATOM 676 C C . ALA A 1 93 ? -17.793 -9.940 -9.115 1.00 44.34 93 ALA A C 1
ATOM 678 O O . ALA A 1 93 ? -17.168 -8.932 -8.810 1.00 44.34 93 ALA A O 1
ATOM 679 N N . GLY A 1 94 ? -17.249 -10.849 -9.928 1.00 45.81 94 GLY A N 1
ATOM 680 C CA . GLY A 1 94 ? -15.914 -10.710 -10.511 1.00 45.81 94 GLY A CA 1
ATOM 681 C C . GLY A 1 94 ? -15.811 -9.571 -11.527 1.00 45.81 94 GLY A C 1
ATOM 682 O O . GLY A 1 94 ? -14.742 -8.987 -11.651 1.00 45.81 94 GLY A O 1
ATOM 683 N N . ASP A 1 95 ? -16.919 -9.228 -12.195 1.00 44.25 95 ASP A N 1
ATOM 684 C CA . ASP A 1 95 ? -16.911 -8.361 -13.388 1.00 44.25 95 ASP A CA 1
ATOM 685 C C . ASP A 1 95 ? -17.731 -7.059 -13.233 1.00 44.25 95 ASP A C 1
ATOM 687 O O . ASP A 1 95 ? -17.709 -6.192 -14.099 1.00 44.25 95 ASP A O 1
ATOM 691 N N . GLN A 1 96 ? -18.461 -6.893 -12.119 1.00 44.69 96 GLN A N 1
ATOM 692 C CA . GLN A 1 96 ? -19.298 -5.704 -11.848 1.00 44.69 96 GLN A CA 1
ATOM 693 C C . GLN A 1 96 ? -18.786 -4.818 -10.705 1.00 44.69 96 GLN A C 1
ATOM 695 O O . GLN A 1 96 ? -19.405 -3.804 -10.375 1.00 44.69 96 GLN A O 1
ATOM 700 N N . LEU A 1 97 ? -17.653 -5.165 -10.092 1.00 56.03 97 LEU A N 1
ATOM 701 C CA . LEU A 1 97 ? -16.970 -4.240 -9.194 1.00 56.03 97 LEU A CA 1
ATOM 702 C C . LEU A 1 97 ? -16.502 -3.023 -10.004 1.00 56.03 97 LEU A C 1
ATOM 704 O O . LEU A 1 97 ? -16.007 -3.174 -11.122 1.00 56.03 97 LEU A O 1
ATOM 708 N N . ARG A 1 98 ? -16.624 -1.811 -9.435 1.00 54.19 98 ARG A N 1
ATOM 709 C CA . ARG A 1 98 ? -15.929 -0.635 -9.988 1.00 54.19 98 ARG A CA 1
ATOM 710 C C . ARG A 1 98 ? -14.481 -1.048 -10.276 1.00 54.19 98 ARG A C 1
ATOM 712 O O . ARG A 1 98 ? -13.885 -1.635 -9.372 1.00 54.19 98 ARG A O 1
ATOM 719 N N . PRO A 1 99 ? -13.923 -0.774 -11.473 1.00 57.81 99 PRO A N 1
ATOM 720 C CA . PRO A 1 99 ? -12.558 -1.166 -11.783 1.00 57.81 99 PRO A CA 1
ATOM 721 C C . PRO A 1 99 ? -11.644 -0.577 -10.714 1.00 57.81 99 PRO A C 1
ATOM 723 O O . PRO A 1 99 ? -11.448 0.640 -10.656 1.00 57.81 99 PRO A O 1
ATOM 726 N N . TYR A 1 100 ? -11.147 -1.427 -9.815 1.00 63.47 100 TYR A N 1
ATOM 727 C CA . TYR A 1 100 ? -10.124 -0.996 -8.885 1.00 63.47 100 TYR A CA 1
ATOM 728 C C . TYR A 1 100 ? -8.900 -0.655 -9.731 1.00 63.47 100 TYR A C 1
ATOM 730 O O . TYR A 1 100 ? -8.618 -1.376 -10.697 1.00 63.47 100 TYR A O 1
ATOM 738 N N . PRO A 1 101 ? -8.190 0.440 -9.432 1.00 68.94 101 PRO A N 1
ATOM 739 C CA . PRO A 1 101 ? -7.006 0.765 -10.193 1.00 68.94 101 PRO A CA 1
ATOM 740 C C . PRO A 1 101 ? -6.021 -0.408 -10.189 1.00 68.94 101 PRO A C 1
ATOM 742 O O . PRO A 1 101 ? -6.024 -1.212 -9.250 1.00 68.94 101 PRO A O 1
ATOM 745 N N . PRO A 1 102 ? -5.160 -0.513 -11.212 1.00 75.50 102 PRO A N 1
ATOM 746 C CA . PRO A 1 102 ? -4.146 -1.555 -11.237 1.00 75.50 102 PRO A CA 1
ATOM 747 C C . PRO A 1 102 ? -3.339 -1.527 -9.937 1.00 75.50 102 PRO A C 1
ATOM 749 O O . PRO A 1 102 ? -3.003 -0.455 -9.428 1.00 75.50 102 PRO A O 1
ATOM 752 N N . ARG A 1 103 ? -3.026 -2.712 -9.406 1.00 84.12 103 ARG A N 1
ATOM 753 C CA . ARG A 1 103 ? -2.242 -2.856 -8.174 1.00 84.12 103 ARG A CA 1
ATOM 754 C C . ARG A 1 103 ? -0.850 -2.279 -8.398 1.00 84.12 103 ARG A C 1
ATOM 756 O O . ARG A 1 103 ? -0.056 -2.816 -9.170 1.00 84.12 103 ARG A O 1
ATOM 763 N N . ALA A 1 104 ? -0.620 -1.110 -7.817 1.00 84.75 104 ALA A N 1
ATOM 764 C CA . ALA A 1 104 ? 0.578 -0.320 -8.008 1.00 84.75 104 ALA A CA 1
ATOM 765 C C . ALA A 1 104 ? 0.869 0.478 -6.739 1.00 84.75 104 ALA A C 1
ATOM 767 O O . ALA A 1 104 ? -0.022 1.102 -6.156 1.00 84.75 104 ALA A O 1
ATOM 768 N N . GLY A 1 105 ? 2.150 0.553 -6.373 1.00 86.62 105 GLY A N 1
ATOM 769 C CA . GLY A 1 105 ? 2.589 1.202 -5.135 1.00 86.62 105 GLY A CA 1
ATOM 770 C C . GLY A 1 105 ? 2.178 2.674 -4.995 1.00 86.62 105 GLY A C 1
ATOM 771 O O . GLY A 1 105 ? 2.056 3.171 -3.880 1.00 86.62 105 GLY A O 1
ATOM 772 N N . VAL A 1 106 ? 1.890 3.379 -6.098 1.00 89.06 106 VAL A N 1
ATOM 773 C CA . VAL A 1 106 ? 1.390 4.765 -6.049 1.00 89.06 106 VAL A CA 1
ATOM 774 C C . VAL A 1 106 ? 0.051 4.882 -5.315 1.00 89.06 106 VAL A C 1
ATOM 776 O O . VAL A 1 106 ? -0.176 5.884 -4.637 1.00 89.06 106 VAL A O 1
ATOM 779 N N . TYR A 1 107 ? -0.821 3.876 -5.425 1.00 90.31 107 TYR A N 1
ATOM 780 C CA . TYR A 1 107 ? -2.104 3.863 -4.726 1.00 90.31 107 TYR A CA 1
ATOM 781 C C . TYR A 1 107 ? -1.891 3.610 -3.235 1.00 90.31 107 TYR A C 1
ATOM 783 O O . TYR A 1 107 ? -2.390 4.386 -2.429 1.00 90.31 107 TYR A O 1
ATOM 791 N N . ALA A 1 108 ? -1.020 2.665 -2.867 1.00 90.88 108 ALA A N 1
ATOM 792 C CA . ALA A 1 108 ? -0.649 2.423 -1.471 1.00 90.88 108 ALA A CA 1
ATOM 793 C C . ALA A 1 108 ? -0.091 3.685 -0.778 1.00 90.88 108 ALA A C 1
ATOM 795 O O . ALA A 1 108 ? -0.498 4.026 0.332 1.00 90.88 108 ALA A O 1
ATOM 796 N N . ILE A 1 109 ? 0.787 4.435 -1.457 1.00 89.62 109 ILE A N 1
ATOM 797 C CA . ILE A 1 109 ? 1.338 5.701 -0.936 1.00 89.62 109 ILE A CA 1
ATOM 798 C C . ILE A 1 109 ? 0.229 6.736 -0.698 1.00 89.62 109 ILE A C 1
ATOM 800 O O . ILE A 1 109 ? 0.278 7.497 0.266 1.00 89.62 109 ILE A O 1
ATOM 804 N N . ARG A 1 110 ? -0.778 6.781 -1.573 1.00 90.88 110 ARG A N 1
ATOM 805 C CA . ARG A 1 110 ? -1.897 7.730 -1.470 1.00 90.88 110 ARG A CA 1
ATOM 806 C C . ARG A 1 110 ? -2.944 7.319 -0.452 1.00 90.88 110 ARG A C 1
ATOM 808 O O . ARG A 1 110 ? -3.593 8.183 0.129 1.00 90.88 110 ARG A O 1
ATOM 815 N N . GLU A 1 111 ? -3.080 6.026 -0.221 1.00 93.62 111 GLU A N 1
ATOM 816 C CA . GLU A 1 111 ? -3.934 5.464 0.815 1.00 93.62 111 GLU A CA 1
ATOM 817 C C . GLU A 1 111 ? -3.350 5.693 2.211 1.00 93.62 111 GLU A C 1
ATOM 819 O O . GLU A 1 111 ? -4.108 5.908 3.151 1.00 93.62 111 GLU A O 1
ATOM 824 N N . ALA A 1 112 ? -2.021 5.733 2.360 1.00 92.00 112 ALA A N 1
ATOM 825 C CA . ALA A 1 112 ? -1.343 5.920 3.646 1.00 92.00 112 ALA A CA 1
ATOM 826 C C . ALA A 1 112 ? -1.897 7.074 4.522 1.00 92.00 112 ALA A C 1
ATOM 828 O O . ALA A 1 112 ? -2.235 6.819 5.682 1.00 92.00 112 ALA A O 1
ATOM 829 N N . PRO A 1 113 ? -2.062 8.323 4.033 1.00 88.62 113 PRO A N 1
ATOM 830 C CA . PRO A 1 113 ? -2.655 9.390 4.843 1.00 88.62 113 PRO A CA 1
ATOM 831 C C . PRO A 1 113 ? -4.114 9.115 5.235 1.00 88.62 113 PRO A C 1
ATOM 833 O O . PRO A 1 113 ? -4.534 9.524 6.318 1.00 88.62 113 PRO A O 1
ATOM 836 N N . ILE A 1 114 ? -4.879 8.419 4.391 1.00 93.25 114 ILE A N 1
ATOM 837 C CA . ILE A 1 114 ? -6.271 8.049 4.678 1.00 93.25 114 ILE A CA 1
ATOM 838 C C . ILE A 1 114 ? -6.316 6.988 5.777 1.00 93.25 114 ILE A C 1
ATOM 840 O O . ILE A 1 114 ? -7.049 7.150 6.751 1.00 93.25 114 ILE A O 1
ATOM 844 N N . VAL A 1 115 ? -5.467 5.960 5.681 1.00 94.88 115 VAL A N 1
ATOM 845 C CA . VAL A 1 115 ? -5.290 4.942 6.726 1.00 94.88 115 VAL A CA 1
ATOM 846 C C . VAL A 1 115 ? -4.946 5.599 8.061 1.00 94.88 115 VAL A C 1
ATOM 848 O O . VAL A 1 115 ? -5.601 5.315 9.059 1.00 94.88 115 VAL A O 1
ATOM 851 N N . GLY A 1 116 ? -3.979 6.522 8.089 1.00 88.88 116 GLY A N 1
ATOM 852 C CA . GLY A 1 116 ? -3.582 7.212 9.320 1.00 88.88 116 GLY A CA 1
ATOM 853 C C . GLY A 1 116 ? -4.729 7.997 9.969 1.00 88.88 116 GLY A C 1
ATOM 854 O O . GLY A 1 116 ? -4.946 7.911 11.183 1.00 88.88 116 GLY A O 1
ATOM 855 N N . ARG A 1 117 ? -5.515 8.726 9.168 1.00 88.12 117 ARG A N 1
ATOM 856 C CA . ARG A 1 117 ? -6.677 9.490 9.656 1.00 88.12 117 ARG A CA 1
ATOM 857 C C . ARG A 1 117 ? -7.798 8.579 10.140 1.00 88.12 117 ARG A C 1
ATOM 859 O O . ARG A 1 117 ? -8.323 8.802 11.230 1.00 88.12 117 ARG A O 1
ATOM 866 N N . ASN A 1 118 ? -8.111 7.527 9.390 1.00 94.00 118 ASN A N 1
ATOM 867 C CA . ASN A 1 118 ? -9.191 6.605 9.734 1.00 94.00 118 ASN A CA 1
ATOM 868 C C . ASN A 1 118 ? -8.835 5.729 10.936 1.00 94.00 118 ASN A C 1
ATOM 870 O O . ASN A 1 118 ? -9.675 5.526 11.808 1.00 94.00 118 ASN A O 1
ATOM 874 N N . LEU A 1 119 ? -7.577 5.307 11.072 1.00 92.44 119 LEU A N 1
ATOM 875 C CA . LEU A 1 119 ? -7.097 4.640 12.280 1.00 92.44 119 LEU A CA 1
ATOM 876 C C . LEU A 1 119 ? -7.201 5.562 13.502 1.00 92.44 119 LEU A C 1
ATOM 878 O O . LEU A 1 119 ? -7.699 5.155 14.550 1.00 92.44 119 LEU A O 1
ATOM 882 N N . THR A 1 120 ? -6.808 6.831 13.361 1.00 87.19 120 THR A N 1
ATOM 883 C CA . THR A 1 120 ? -6.946 7.825 14.437 1.00 87.19 120 THR A CA 1
ATOM 884 C C . THR A 1 120 ? -8.412 8.022 14.835 1.00 87.19 120 THR A C 1
ATOM 886 O O . THR A 1 120 ? -8.735 8.062 16.025 1.00 87.19 120 THR A O 1
ATOM 889 N N . ALA A 1 121 ? -9.316 8.112 13.857 1.00 87.38 121 ALA A N 1
ATOM 890 C CA . ALA A 1 121 ? -10.753 8.210 14.091 1.00 87.38 121 ALA A CA 1
ATOM 891 C C . ALA A 1 121 ? -11.306 6.960 14.804 1.00 87.38 121 ALA A C 1
ATOM 893 O O . ALA A 1 121 ? -12.061 7.102 15.771 1.00 87.38 121 ALA A O 1
ATOM 894 N N . LEU A 1 122 ? -10.873 5.754 14.407 1.00 89.75 122 LEU A N 1
ATOM 895 C CA . LEU A 1 122 ? -11.216 4.496 15.083 1.00 89.75 122 LEU A CA 1
ATOM 896 C C . LEU A 1 122 ? -10.767 4.497 16.544 1.00 89.75 122 LEU A C 1
ATOM 898 O O . LEU A 1 122 ? -11.564 4.196 17.433 1.00 89.75 122 LEU A O 1
ATOM 902 N N . MET A 1 123 ? -9.516 4.878 16.808 1.00 87.62 123 MET A N 1
ATOM 903 C CA . MET A 1 123 ? -8.977 4.937 18.167 1.00 87.62 123 MET A CA 1
ATOM 904 C C . MET A 1 123 ? -9.740 5.938 19.035 1.00 87.62 123 MET A C 1
ATOM 906 O O . MET A 1 123 ? -10.082 5.630 20.175 1.00 87.62 123 MET A O 1
ATOM 910 N N . ARG A 1 124 ? -10.066 7.120 18.501 1.00 84.50 124 ARG A N 1
ATOM 911 C CA . ARG A 1 124 ? -10.880 8.118 19.211 1.00 84.50 124 ARG A CA 1
ATOM 912 C C . ARG A 1 124 ? -12.271 7.586 19.530 1.00 84.50 124 ARG A C 1
ATOM 914 O O . ARG A 1 124 ? -12.713 7.723 20.666 1.00 84.50 124 ARG A O 1
ATOM 921 N N . LYS A 1 125 ? -12.934 6.937 18.567 1.00 84.56 125 LYS A N 1
ATOM 922 C CA . LYS A 1 125 ? -14.247 6.308 18.767 1.00 84.56 125 LYS A CA 1
ATOM 923 C C . LYS A 1 125 ? -14.184 5.244 19.867 1.00 84.56 125 LYS A C 1
ATOM 925 O O . LYS A 1 125 ? -15.025 5.237 20.763 1.00 84.56 125 LYS A O 1
ATOM 930 N N . PHE A 1 126 ? -13.151 4.402 19.845 1.00 84.94 126 PHE A N 1
ATOM 931 C CA . PHE A 1 126 ? -12.918 3.388 20.872 1.00 84.94 126 PHE A CA 1
ATOM 932 C C . PHE A 1 126 ? -12.703 4.004 22.262 1.00 84.94 126 PHE A C 1
ATOM 934 O O . PHE A 1 126 ? -13.358 3.594 23.219 1.00 84.94 126 PHE A O 1
ATOM 941 N N . LEU A 1 127 ? -11.840 5.015 22.384 1.00 82.62 127 LEU A N 1
ATOM 942 C CA . LEU A 1 127 ? -11.565 5.678 23.661 1.00 82.62 127 LEU A CA 1
ATOM 943 C C . LEU A 1 127 ? -12.805 6.385 24.219 1.00 82.62 127 LEU A C 1
ATOM 945 O O . LEU A 1 127 ? -13.143 6.177 25.381 1.00 82.62 127 LEU A O 1
ATOM 949 N N . LEU A 1 128 ? -13.526 7.143 23.386 1.00 78.75 128 LEU A N 1
ATOM 950 C CA . LEU A 1 128 ? -14.760 7.825 23.788 1.00 78.75 128 LEU A CA 1
ATOM 951 C C . LEU A 1 128 ? -15.829 6.835 24.267 1.00 78.75 128 LEU A C 1
ATOM 953 O O . LEU A 1 128 ? -16.501 7.110 25.255 1.00 78.75 128 LEU A O 1
ATOM 957 N N . SER A 1 129 ? -15.935 5.656 23.640 1.00 79.25 129 SER A N 1
ATOM 958 C CA . SER A 1 129 ? -16.877 4.608 24.069 1.00 79.25 129 SER A CA 1
ATOM 959 C C . SER A 1 129 ? -16.565 4.013 25.451 1.00 79.25 129 SER A C 1
ATOM 961 O O . SER A 1 129 ? -17.441 3.427 26.081 1.00 79.25 129 SER A O 1
ATOM 963 N N . ARG A 1 130 ? -15.322 4.160 25.932 1.00 78.19 130 ARG A N 1
ATOM 964 C CA . ARG A 1 130 ? -14.847 3.644 27.226 1.00 78.19 130 ARG A CA 1
ATOM 965 C C . ARG A 1 130 ? -14.716 4.712 28.307 1.00 78.19 130 ARG A C 1
ATOM 967 O O . ARG A 1 130 ? -14.458 4.378 29.463 1.00 78.19 130 ARG A O 1
ATOM 974 N N . CYS A 1 131 ? -14.874 5.985 27.961 1.00 66.50 131 CYS A N 1
ATOM 975 C CA . CYS A 1 131 ? -14.875 7.064 28.934 1.00 66.50 131 CYS A CA 1
ATOM 976 C C . CYS A 1 131 ? -16.169 7.020 29.759 1.00 66.50 131 CYS A C 1
ATOM 978 O O . CYS A 1 131 ? -17.170 7.627 29.402 1.00 66.50 131 CYS A O 1
ATOM 980 N N . SER A 1 132 ? -16.125 6.348 30.911 1.00 55.81 132 SER A N 1
ATOM 981 C CA . SER A 1 132 ? -17.191 6.397 31.926 1.00 55.81 132 SER A CA 1
ATOM 982 C C . SER A 1 132 ? -17.228 7.727 32.695 1.00 55.81 132 SER A C 1
ATOM 984 O O . SER A 1 132 ? -18.074 7.922 33.566 1.00 55.81 132 SER A O 1
ATOM 986 N N . CYS A 1 133 ? -16.283 8.636 32.434 1.00 48.66 133 CYS A N 1
ATOM 987 C CA . CYS A 1 133 ? -16.207 9.933 33.089 1.00 48.66 133 CYS A CA 1
ATOM 988 C C . CYS A 1 133 ? -17.128 10.944 32.390 1.00 48.66 133 CYS A C 1
ATOM 990 O O . CYS A 1 133 ? -17.142 11.057 31.165 1.00 48.66 133 CYS A O 1
ATOM 992 N N . GLY A 1 134 ? -17.853 11.747 33.174 1.00 49.44 134 GLY A N 1
ATOM 993 C CA . GLY A 1 134 ? -18.775 12.781 32.683 1.00 49.44 134 GLY A CA 1
ATOM 994 C C . GLY A 1 134 ? -18.156 13.867 31.784 1.00 49.44 134 GLY A C 1
ATOM 995 O O . GLY A 1 134 ? -18.877 14.750 31.339 1.00 49.44 134 GLY A O 1
ATOM 996 N N . ALA A 1 135 ? -16.856 13.805 31.471 1.00 52.28 135 ALA A N 1
ATOM 997 C CA . ALA A 1 135 ? -16.217 14.633 30.447 1.00 52.28 135 ALA A CA 1
ATOM 998 C C . ALA A 1 135 ? -16.717 14.297 29.027 1.00 52.28 135 ALA A C 1
ATOM 1000 O O . ALA A 1 135 ? -16.854 15.200 28.202 1.00 52.28 135 ALA A O 1
ATOM 1001 N N . ALA A 1 136 ? -17.090 13.038 28.756 1.00 51.88 136 ALA A N 1
ATOM 1002 C CA . ALA A 1 136 ? -17.771 12.679 27.508 1.00 51.88 136 ALA A CA 1
ATOM 1003 C C . ALA A 1 136 ? -19.132 13.397 27.365 1.00 51.88 136 ALA A C 1
ATOM 1005 O O . ALA A 1 136 ? -19.540 13.704 26.251 1.00 51.88 136 ALA A O 1
ATOM 1006 N N . ASN A 1 137 ? -19.775 13.766 28.484 1.00 52.09 137 ASN A N 1
ATOM 1007 C CA . ASN A 1 137 ? -21.034 14.524 28.496 1.00 52.09 137 ASN A CA 1
ATOM 1008 C C . ASN A 1 137 ? -20.843 16.037 28.277 1.00 52.09 137 ASN A C 1
ATOM 1010 O O . ASN A 1 137 ? -21.829 16.751 28.121 1.00 52.09 137 ASN A O 1
ATOM 1014 N N . THR A 1 138 ? -19.603 16.543 28.292 1.00 57.19 138 THR A N 1
ATOM 1015 C CA . THR A 1 138 ? -19.303 17.964 28.014 1.00 57.19 138 THR A CA 1
ATOM 1016 C C . THR A 1 138 ? -18.907 18.232 26.568 1.00 57.19 138 THR A C 1
ATOM 1018 O O . THR A 1 138 ? -18.878 19.390 26.155 1.00 57.19 138 THR A O 1
ATOM 1021 N N . MET A 1 139 ? -18.597 17.187 25.798 1.00 67.38 139 MET A N 1
ATOM 1022 C CA . MET A 1 139 ? -18.241 17.344 24.396 1.00 67.38 139 MET A CA 1
ATOM 1023 C C . MET A 1 139 ? -19.514 17.374 23.559 1.00 67.38 139 MET A C 1
ATOM 1025 O O . MET A 1 139 ? -20.318 16.446 23.609 1.00 67.38 139 MET A O 1
ATOM 1029 N N . ASP A 1 140 ? -19.713 18.453 22.806 1.00 76.69 140 ASP A N 1
ATOM 1030 C CA . ASP A 1 140 ? -20.869 18.557 21.933 1.00 76.69 140 ASP A CA 1
ATOM 1031 C C . ASP A 1 140 ? -20.781 17.516 20.809 1.00 76.69 140 ASP A C 1
ATOM 1033 O O . ASP A 1 140 ? -19.706 17.171 20.307 1.00 76.69 140 ASP A O 1
ATOM 1037 N N . GLU A 1 141 ? -21.944 17.017 20.401 1.00 74.44 141 GLU A N 1
ATOM 1038 C CA . GLU A 1 141 ? -22.077 15.937 19.424 1.00 74.44 141 GLU A CA 1
ATOM 1039 C C . GLU A 1 141 ? -21.348 16.248 18.107 1.00 74.44 141 GLU A C 1
ATOM 1041 O O . GLU A 1 141 ? -20.762 15.356 17.496 1.00 74.44 141 GLU A O 1
ATOM 1046 N N . ARG A 1 142 ? -21.288 17.524 17.697 1.00 76.19 142 ARG A N 1
ATOM 1047 C CA . ARG A 1 142 ? -20.577 17.939 16.477 1.00 76.19 142 ARG A CA 1
ATOM 1048 C C . ARG A 1 142 ? -19.065 17.798 16.607 1.00 76.19 142 ARG A C 1
ATOM 1050 O O . ARG A 1 142 ? -18.425 17.371 15.646 1.00 76.19 142 ARG A O 1
ATOM 1057 N N . SER A 1 143 ? -18.484 18.130 17.759 1.00 76.94 143 SER A N 1
ATOM 1058 C CA . SER A 1 143 ? -17.048 17.943 17.996 1.00 76.94 143 SER A CA 1
ATOM 1059 C C . SER A 1 143 ? -16.682 16.465 18.069 1.00 76.94 143 SER A C 1
ATOM 1061 O O . SER A 1 143 ? -15.678 16.060 17.481 1.00 76.94 143 SER A O 1
ATOM 1063 N N . ALA A 1 144 ? -17.517 15.647 18.719 1.00 72.69 144 ALA A N 1
ATOM 1064 C CA . ALA A 1 144 ? -17.346 14.197 18.732 1.00 72.69 144 ALA A CA 1
ATOM 1065 C C . ALA A 1 144 ? -17.401 13.621 17.309 1.00 72.69 144 ALA A C 1
ATOM 1067 O O . ALA A 1 144 ? -16.459 12.949 16.891 1.00 72.69 144 ALA A O 1
ATOM 1068 N N . LEU A 1 145 ? -18.428 13.984 16.531 1.00 79.62 145 LEU A N 1
ATOM 1069 C CA . LEU A 1 145 ? -18.593 13.545 15.146 1.00 79.62 145 LEU A CA 1
ATOM 1070 C C . LEU A 1 145 ? -17.396 13.947 14.276 1.00 79.62 145 LEU A C 1
ATOM 1072 O O . LEU A 1 145 ? -16.887 13.129 13.516 1.00 79.62 145 LEU A O 1
ATOM 1076 N N . ARG A 1 146 ? -16.903 15.184 14.413 1.00 81.44 146 ARG A N 1
ATOM 1077 C CA . ARG A 1 146 ? -15.744 15.681 13.656 1.00 81.44 146 ARG A CA 1
ATOM 1078 C C . ARG A 1 146 ? -14.457 14.932 13.999 1.00 81.44 146 ARG A C 1
ATOM 1080 O O . ARG A 1 146 ? -13.628 14.713 13.122 1.00 81.44 146 ARG A O 1
ATOM 1087 N N . LEU A 1 147 ? -14.273 14.554 15.263 1.00 77.31 147 LEU A N 1
ATOM 1088 C CA . LEU A 1 147 ? -13.080 13.846 15.725 1.00 77.31 147 LEU A CA 1
ATOM 1089 C C . LEU A 1 147 ? -13.067 12.366 15.329 1.00 77.31 147 LEU A C 1
ATOM 1091 O O . LEU A 1 147 ? -11.977 11.796 15.225 1.00 77.31 147 LEU A O 1
ATOM 1095 N N . THR A 1 148 ? -14.242 11.773 15.106 1.00 83.62 148 THR A N 1
ATOM 1096 C CA . THR A 1 148 ? -14.425 10.362 14.733 1.00 83.62 148 THR A CA 1
ATOM 1097 C C . THR A 1 148 ? -14.879 10.158 13.284 1.00 83.62 148 THR A C 1
ATOM 1099 O O . THR A 1 148 ? -15.224 9.037 12.918 1.00 83.62 148 THR A O 1
ATOM 1102 N N . ALA A 1 149 ? -14.928 11.213 12.468 1.00 89.25 149 ALA A N 1
ATOM 1103 C CA . ALA A 1 149 ? -15.324 11.114 11.068 1.00 89.25 149 ALA A CA 1
ATOM 1104 C C . ALA A 1 149 ? -14.255 10.379 10.250 1.00 89.25 149 ALA A C 1
ATOM 1106 O O . ALA A 1 149 ? -13.067 10.694 10.346 1.00 89.25 149 ALA A O 1
ATOM 1107 N N . PHE A 1 150 ? -14.695 9.431 9.422 1.00 93.50 150 PHE A N 1
ATOM 1108 C CA . PHE A 1 150 ? -13.833 8.768 8.451 1.00 93.50 150 PHE A CA 1
ATOM 1109 C C . PHE A 1 150 ? -13.705 9.591 7.174 1.00 93.50 150 PHE A C 1
ATOM 1111 O O . PHE A 1 150 ? -14.665 10.206 6.709 1.00 93.50 150 PHE A O 1
ATOM 1118 N N . GLU A 1 151 ? -12.512 9.565 6.596 1.00 93.62 151 GLU A N 1
ATOM 1119 C CA . GLU A 1 151 ? -12.219 10.118 5.285 1.00 93.62 151 GLU A CA 1
ATOM 1120 C C . GLU A 1 151 ? -12.339 9.024 4.222 1.00 93.62 151 GLU A C 1
ATOM 1122 O O . GLU A 1 151 ? -11.879 7.895 4.409 1.00 93.62 151 GLU A O 1
ATOM 1127 N N . GLN A 1 152 ? -12.971 9.366 3.103 1.00 94.19 152 GLN A N 1
ATOM 1128 C CA . GLN A 1 152 ? -13.073 8.489 1.944 1.00 94.19 152 GLN A CA 1
ATOM 1129 C C . GLN A 1 152 ? -11.861 8.674 1.034 1.00 94.19 152 GLN A C 1
ATOM 1131 O O . GLN A 1 152 ? -11.433 9.793 0.753 1.00 94.19 152 GLN A O 1
ATOM 1136 N N . TYR A 1 153 ? -11.342 7.566 0.529 1.00 92.75 153 TYR A N 1
ATOM 1137 C CA . TYR A 1 153 ? -10.325 7.522 -0.497 1.00 92.75 153 TYR A CA 1
ATOM 1138 C C . TYR A 1 153 ? -10.969 7.371 -1.874 1.00 92.75 153 TYR A C 1
ATOM 1140 O O . TYR A 1 153 ? -11.738 6.444 -2.128 1.00 92.75 153 TYR A O 1
ATOM 1148 N N . GLN A 1 154 ? -10.604 8.275 -2.779 1.00 90.50 154 GLN A N 1
ATOM 1149 C CA . GLN A 1 154 ? -10.931 8.174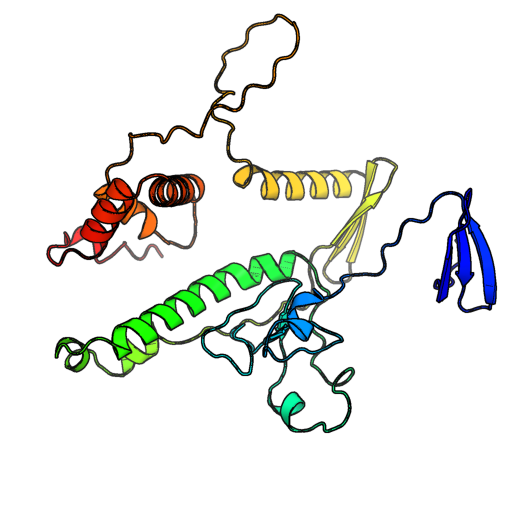 -4.193 1.00 90.50 154 GLN A CA 1
ATOM 1150 C C . GLN A 1 154 ? -9.639 7.966 -4.983 1.00 90.50 154 GLN A C 1
ATOM 1152 O O . GLN A 1 154 ? -8.788 8.865 -5.016 1.00 90.50 154 GLN A O 1
ATOM 1157 N N . PRO A 1 155 ? -9.461 6.796 -5.616 1.00 88.81 155 PRO A N 1
ATOM 1158 C CA . PRO A 1 155 ? -8.283 6.555 -6.422 1.00 88.81 155 PRO A CA 1
ATOM 1159 C C . PRO A 1 155 ? -8.191 7.512 -7.610 1.00 88.81 155 PRO A C 1
ATOM 1161 O O . PRO A 1 155 ? -9.185 7.836 -8.260 1.00 88.81 155 PRO A O 1
ATOM 1164 N N . GLN A 1 156 ? -6.970 7.931 -7.934 1.00 88.31 156 GLN A N 1
ATOM 1165 C CA . GLN A 1 156 ? -6.729 8.676 -9.168 1.00 88.31 156 GLN A CA 1
ATOM 1166 C C . GLN A 1 156 ? -6.906 7.789 -10.406 1.00 88.31 156 GLN A C 1
ATOM 1168 O O . GLN A 1 156 ? -6.588 6.597 -10.380 1.00 88.31 156 GLN A O 1
ATOM 1173 N N . SER A 1 157 ? -7.324 8.397 -11.512 1.00 85.50 157 SER A N 1
ATOM 1174 C CA . SER A 1 157 ? -7.535 7.704 -12.785 1.00 85.50 157 SER A CA 1
ATOM 1175 C C . SER A 1 157 ? -6.250 7.368 -13.545 1.00 85.50 157 SER A C 1
ATOM 1177 O O . SER A 1 157 ? -6.268 6.468 -14.375 1.00 85.50 157 SER A O 1
ATOM 1179 N N . ASP A 1 158 ? -5.147 8.076 -13.288 1.00 87.94 158 ASP A N 1
ATOM 1180 C CA . ASP A 1 158 ? -3.899 7.918 -14.038 1.00 87.94 158 ASP A CA 1
ATOM 1181 C C . ASP A 1 158 ? -2.668 8.230 -13.176 1.00 87.94 158 ASP A C 1
ATOM 1183 O O . ASP A 1 158 ? -2.748 8.973 -12.195 1.00 87.94 158 ASP A O 1
ATOM 1187 N N . PHE A 1 159 ? -1.513 7.672 -13.537 1.00 91.31 159 PHE A N 1
ATOM 1188 C CA . PHE A 1 159 ? -0.243 7.894 -12.856 1.00 91.31 159 PHE A CA 1
ATOM 1189 C C . PHE A 1 159 ? 0.951 7.763 -13.796 1.00 91.31 159 PHE A C 1
ATOM 1191 O O . PHE A 1 159 ? 0.892 7.139 -14.846 1.00 91.31 159 PHE A O 1
ATOM 1198 N N . LEU A 1 160 ? 2.073 8.359 -13.388 1.00 94.19 160 LEU A N 1
ATOM 1199 C CA . LEU A 1 160 ? 3.323 8.254 -14.129 1.00 94.19 160 LEU A CA 1
ATOM 1200 C C . LEU A 1 160 ? 3.859 6.819 -14.053 1.00 94.19 160 LEU A C 1
ATOM 1202 O O . LEU A 1 160 ? 4.243 6.368 -12.974 1.00 94.19 160 LEU A O 1
ATOM 1206 N N . GLN A 1 161 ? 3.942 6.142 -15.194 1.00 94.25 161 GLN A N 1
ATOM 1207 C CA . GLN A 1 161 ? 4.604 4.845 -15.316 1.00 94.25 161 GLN A CA 1
ATOM 1208 C C . GLN A 1 161 ? 5.946 5.030 -16.013 1.00 94.25 161 GLN A C 1
ATOM 1210 O O . GLN A 1 161 ? 6.061 5.797 -16.968 1.00 94.25 161 GLN A O 1
ATOM 1215 N N . LEU A 1 162 ? 6.971 4.339 -15.525 1.00 95.62 162 LEU A N 1
ATOM 1216 C CA . LEU A 1 162 ? 8.332 4.412 -16.044 1.00 95.62 162 LEU A CA 1
ATOM 1217 C C . LEU A 1 162 ? 8.922 3.002 -16.074 1.00 95.62 162 LEU A C 1
ATOM 1219 O O . LEU A 1 162 ? 9.132 2.392 -15.025 1.00 95.62 162 LEU A O 1
ATOM 1223 N N . LEU A 1 163 ? 9.204 2.504 -17.274 1.00 94.62 163 LEU A N 1
ATOM 1224 C CA . LEU A 1 163 ? 9.750 1.176 -17.524 1.00 94.62 163 LEU A CA 1
ATOM 1225 C C . LEU A 1 163 ? 11.166 1.288 -18.090 1.00 94.62 163 LEU A C 1
ATOM 1227 O O . LEU A 1 163 ? 11.376 1.811 -19.188 1.00 94.62 163 LEU A O 1
ATOM 1231 N N . SER A 1 164 ? 12.141 0.779 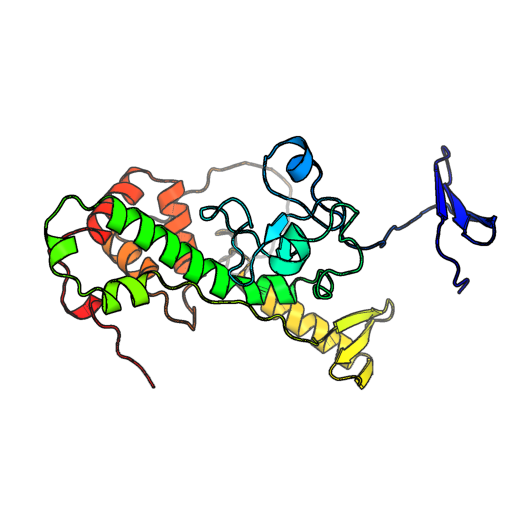-17.342 1.00 95.38 164 SER A N 1
ATOM 1232 C CA . SER A 1 164 ? 13.540 0.735 -17.768 1.00 95.38 164 SER A CA 1
ATOM 1233 C C . SER A 1 164 ? 13.743 -0.238 -18.930 1.00 95.38 164 SER A C 1
ATOM 1235 O O . SER A 1 164 ? 13.206 -1.342 -18.942 1.00 95.38 164 SER A O 1
ATOM 1237 N N . LEU A 1 165 ? 14.570 0.164 -19.891 1.00 94.06 165 LEU A N 1
ATOM 1238 C CA . LEU A 1 165 ? 15.057 -0.668 -20.984 1.00 94.06 165 LEU A CA 1
ATOM 1239 C C . LEU A 1 165 ? 16.490 -1.119 -20.679 1.00 94.06 165 LEU A C 1
ATOM 1241 O O . LEU A 1 165 ? 17.277 -0.382 -20.083 1.00 94.06 165 LEU A O 1
ATOM 1245 N N . ALA A 1 166 ? 16.869 -2.300 -21.169 1.00 89.75 166 ALA A N 1
ATOM 1246 C CA . ALA A 1 166 ? 18.185 -2.896 -20.915 1.00 89.75 166 ALA A CA 1
ATOM 1247 C C . ALA A 1 166 ? 19.383 -2.091 -21.470 1.00 89.75 166 ALA A C 1
ATOM 1249 O O . ALA A 1 166 ? 20.527 -2.374 -21.138 1.00 89.75 166 ALA A O 1
ATOM 1250 N N . ASN A 1 167 ? 19.148 -1.076 -22.308 1.00 93.06 167 ASN A N 1
ATOM 1251 C CA . ASN A 1 167 ? 20.189 -0.252 -22.933 1.00 93.06 167 ASN A CA 1
ATOM 1252 C C . ASN A 1 167 ? 20.417 1.109 -22.239 1.00 93.06 167 ASN A C 1
ATOM 1254 O O . ASN A 1 167 ? 21.025 2.012 -22.825 1.00 93.06 167 ASN A O 1
ATOM 1258 N N . GLY A 1 168 ? 19.903 1.290 -21.017 1.00 92.62 168 GLY A N 1
ATOM 1259 C CA . GLY A 1 168 ? 20.025 2.548 -20.268 1.00 92.62 168 GLY A CA 1
ATOM 1260 C C . GLY A 1 168 ? 19.105 3.669 -20.769 1.00 92.62 168 GLY A C 1
ATOM 1261 O O . GLY A 1 168 ? 19.367 4.845 -20.526 1.00 92.62 168 GLY A O 1
ATOM 1262 N N . ALA A 1 169 ? 18.048 3.324 -21.504 1.00 97.00 169 ALA A N 1
ATOM 1263 C CA . ALA A 1 169 ? 16.904 4.197 -21.750 1.00 97.00 169 ALA A CA 1
ATOM 1264 C C . ALA A 1 169 ? 15.691 3.710 -20.946 1.00 97.00 169 ALA A C 1
ATOM 1266 O O . ALA A 1 169 ? 15.716 2.632 -20.364 1.00 97.00 169 ALA A O 1
ATOM 1267 N N . ALA A 1 170 ? 14.620 4.495 -20.912 1.00 97.75 170 ALA A N 1
ATOM 1268 C CA . ALA A 1 170 ? 13.335 4.067 -20.371 1.00 97.75 170 ALA A CA 1
ATOM 1269 C C . ALA A 1 170 ? 12.194 4.544 -21.276 1.00 97.75 170 ALA A C 1
ATOM 1271 O O . ALA A 1 170 ? 12.372 5.469 -22.079 1.00 97.75 170 ALA A O 1
ATOM 1272 N N . ILE A 1 171 ? 11.044 3.891 -21.151 1.00 97.56 171 ILE A N 1
ATOM 1273 C CA . ILE A 1 171 ? 9.756 4.339 -21.686 1.00 97.56 171 ILE A CA 1
ATOM 1274 C C . ILE A 1 171 ? 8.941 4.854 -20.507 1.00 97.56 171 ILE A C 1
ATOM 1276 O O . ILE A 1 171 ? 9.009 4.286 -19.419 1.00 97.56 171 ILE A O 1
ATOM 1280 N N . GLY A 1 172 ? 8.167 5.909 -20.710 1.00 96.94 172 GLY A N 1
ATOM 1281 C CA . GLY A 1 172 ? 7.187 6.326 -19.730 1.00 96.94 172 GLY A CA 1
ATOM 1282 C C . GLY A 1 172 ? 5.894 6.798 -20.350 1.00 96.94 172 GLY A C 1
ATOM 1283 O O . GLY A 1 172 ? 5.857 7.183 -21.521 1.00 96.94 172 GLY A O 1
ATOM 1284 N N . THR A 1 173 ? 4.842 6.740 -19.545 1.00 96.31 173 THR A N 1
ATOM 1285 C CA . THR A 1 173 ? 3.491 7.142 -19.919 1.00 96.31 173 THR A CA 1
ATOM 1286 C C . THR A 1 173 ? 2.881 8.009 -18.824 1.00 96.31 173 THR A C 1
ATOM 1288 O O . THR A 1 173 ? 3.104 7.780 -17.632 1.00 96.31 173 THR A O 1
ATOM 1291 N N . LYS A 1 174 ? 2.162 9.059 -19.234 1.00 93.19 174 LYS A N 1
ATOM 1292 C CA . LYS A 1 174 ? 1.349 9.908 -18.351 1.00 93.19 174 LYS A CA 1
ATOM 1293 C C . LYS A 1 174 ? 0.362 10.727 -19.179 1.00 93.19 174 LYS A C 1
ATOM 1295 O O . LYS A 1 174 ? 0.755 11.307 -20.187 1.00 93.19 174 LYS A O 1
ATOM 1300 N N . PHE A 1 175 ? -0.890 10.815 -18.745 1.00 91.88 175 PHE A N 1
ATOM 1301 C CA . PHE A 1 175 ? -1.977 11.564 -19.385 1.00 91.88 175 PHE A CA 1
ATOM 1302 C C . PHE A 1 175 ? -2.173 11.212 -20.866 1.00 91.88 175 PHE A C 1
ATOM 1304 O O . PHE A 1 175 ? -2.374 12.084 -21.707 1.00 91.88 175 PHE A O 1
ATOM 1311 N N . GLY A 1 176 ? -2.050 9.924 -21.197 1.00 90.50 176 GLY A N 1
ATOM 1312 C CA . GLY A 1 176 ? -2.131 9.432 -22.576 1.00 90.50 176 GLY A CA 1
ATOM 1313 C C . GLY A 1 176 ? -0.923 9.772 -23.460 1.00 90.50 176 GLY A C 1
ATOM 1314 O O . GLY A 1 176 ? -0.901 9.394 -24.627 1.00 90.50 176 GLY A O 1
ATOM 1315 N N . LEU A 1 177 ? 0.098 10.453 -22.930 1.00 95.12 177 LEU A N 1
ATOM 1316 C CA . LEU A 1 177 ? 1.351 10.719 -23.634 1.00 95.12 177 LEU A CA 1
ATOM 1317 C C . LEU A 1 177 ? 2.364 9.615 -23.348 1.00 95.12 177 LEU A C 1
ATOM 1319 O O . LEU A 1 177 ? 2.462 9.143 -22.215 1.00 95.12 177 LEU A O 1
ATOM 1323 N N . ALA A 1 178 ? 3.158 9.264 -24.360 1.00 96.81 178 ALA A N 1
ATOM 1324 C CA . ALA A 1 178 ? 4.273 8.333 -24.243 1.00 96.81 178 ALA A CA 1
ATOM 1325 C C . ALA A 1 178 ? 5.592 9.022 -24.603 1.00 96.81 178 ALA A C 1
ATOM 1327 O O . ALA A 1 178 ? 5.684 9.770 -25.577 1.00 96.81 178 ALA A O 1
ATOM 1328 N N . PHE A 1 179 ? 6.629 8.748 -23.824 1.00 96.25 179 PHE A N 1
ATOM 1329 C CA . PHE A 1 179 ? 7.969 9.285 -24.022 1.00 96.25 179 PHE A CA 1
ATOM 1330 C C . PHE A 1 179 ? 9.014 8.185 -23.871 1.00 96.25 179 PHE A C 1
ATOM 1332 O O . PHE A 1 179 ? 8.831 7.214 -23.141 1.00 96.25 179 PHE A O 1
ATOM 1339 N N . ARG A 1 180 ? 10.135 8.334 -24.580 1.00 97.50 180 ARG A N 1
ATOM 1340 C CA . ARG A 1 180 ? 11.248 7.382 -24.557 1.00 97.50 180 ARG A CA 1
ATOM 1341 C C . ARG A 1 180 ? 12.576 8.119 -24.599 1.00 97.50 180 ARG A C 1
ATOM 1343 O O . ARG A 1 180 ? 12.736 9.082 -25.342 1.00 97.50 180 ARG A O 1
ATOM 1350 N N . GLY A 1 181 ? 13.557 7.619 -23.857 1.00 97.50 181 GLY A N 1
ATOM 1351 C CA . GLY A 1 181 ? 14.931 8.098 -23.963 1.00 97.50 181 GLY A CA 1
ATOM 1352 C C . GLY A 1 181 ? 15.762 7.843 -22.715 1.00 97.50 181 GLY A C 1
ATOM 1353 O O . GLY A 1 181 ? 15.274 7.328 -21.712 1.00 97.50 181 GLY A O 1
ATOM 1354 N N . ARG A 1 182 ? 17.038 8.235 -22.776 1.00 97.62 182 ARG A N 1
ATOM 1355 C CA . ARG A 1 182 ? 17.951 8.184 -21.621 1.00 97.62 182 ARG A CA 1
ATOM 1356 C C . ARG A 1 182 ? 17.528 9.158 -20.521 1.00 97.62 182 ARG A C 1
ATOM 1358 O O . ARG A 1 182 ? 17.611 8.828 -19.348 1.00 97.62 182 ARG A O 1
ATOM 1365 N N . TRP A 1 183 ? 16.995 10.325 -20.887 1.00 97.44 183 TRP A N 1
ATOM 1366 C CA . TRP A 1 183 ? 16.470 11.293 -19.917 1.00 97.44 183 TRP A CA 1
ATOM 1367 C C . TRP A 1 183 ? 15.307 10.719 -19.087 1.00 97.44 183 TRP A C 1
ATOM 1369 O O . TRP A 1 183 ? 15.204 11.012 -17.901 1.00 97.44 183 TRP A O 1
ATOM 1379 N N . VAL A 1 184 ? 14.482 9.843 -19.676 1.00 97.50 184 VAL A N 1
ATOM 1380 C CA . VAL A 1 184 ? 13.386 9.143 -18.981 1.00 97.50 184 VAL A CA 1
ATOM 1381 C C . VAL A 1 184 ? 13.939 8.182 -17.932 1.00 97.50 184 VAL A C 1
ATOM 1383 O O . VAL A 1 184 ? 13.403 8.075 -16.833 1.0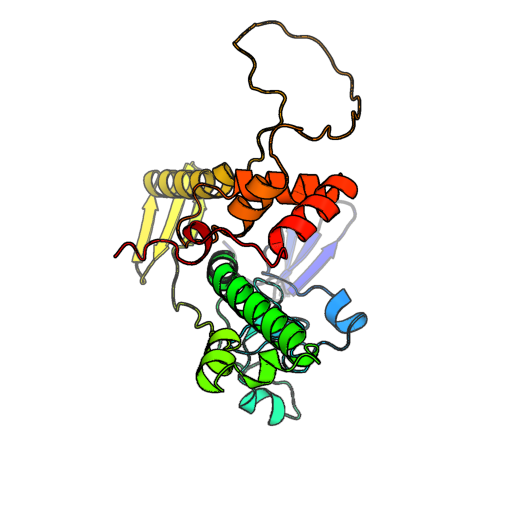0 97.50 184 VAL A O 1
ATOM 1386 N N . TRP A 1 185 ? 15.045 7.509 -18.255 1.00 97.19 185 TRP A N 1
ATOM 1387 C CA . TRP A 1 185 ? 15.746 6.640 -17.315 1.00 97.19 185 TRP A CA 1
ATOM 1388 C C . TRP A 1 185 ? 16.345 7.445 -16.158 1.00 97.19 185 TRP A C 1
ATOM 1390 O O . TRP A 1 185 ? 16.156 7.081 -15.004 1.00 97.19 185 TRP A O 1
ATOM 1400 N N . HIS A 1 186 ? 16.966 8.594 -16.439 1.00 96.50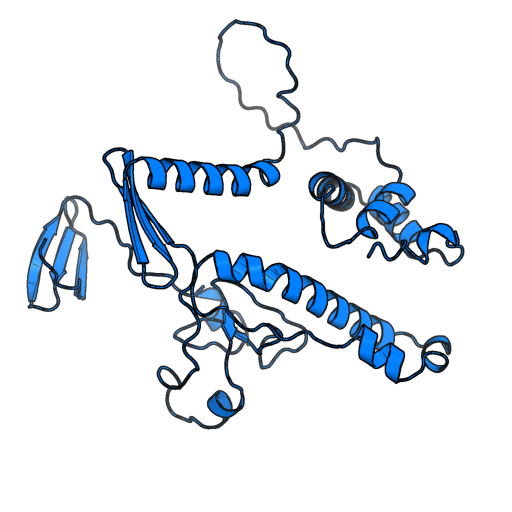 186 HIS A N 1
ATOM 1401 C CA . HIS A 1 186 ? 17.452 9.490 -15.385 1.00 96.50 186 HIS A CA 1
ATOM 1402 C C . HIS A 1 186 ? 16.322 9.998 -14.479 1.00 96.50 186 HIS A C 1
ATOM 1404 O O . HIS A 1 186 ? 16.501 10.045 -13.265 1.00 96.50 186 HIS A O 1
ATOM 1410 N N . LEU A 1 187 ? 15.148 10.313 -15.042 1.00 96.06 187 LEU A N 1
ATOM 1411 C CA . LEU A 1 187 ? 13.958 10.649 -14.258 1.00 96.06 187 LEU A CA 1
ATOM 1412 C C . LEU A 1 187 ? 13.535 9.482 -13.353 1.00 96.06 187 LEU A C 1
ATOM 1414 O O . LEU A 1 187 ? 13.302 9.700 -12.167 1.00 96.06 187 LEU A O 1
ATOM 1418 N N . LYS A 1 188 ? 13.476 8.251 -13.882 1.00 95.31 188 LYS A N 1
ATOM 1419 C CA . LYS A 1 188 ? 13.169 7.043 -13.097 1.00 95.31 188 LYS A CA 1
ATOM 1420 C C . LYS A 1 188 ? 14.142 6.872 -11.936 1.00 95.31 188 LYS A C 1
ATOM 1422 O O . LYS A 1 188 ? 13.700 6.777 -10.799 1.00 95.31 188 LYS A O 1
ATOM 1427 N N . CYS A 1 189 ? 15.445 6.914 -12.208 1.00 94.38 189 CYS A N 1
ATOM 1428 C CA . CYS A 1 189 ? 16.473 6.793 -11.176 1.00 94.38 189 CYS A CA 1
ATOM 1429 C C . CYS A 1 189 ? 16.369 7.898 -10.123 1.00 94.38 189 CYS A C 1
ATOM 1431 O O . CYS A 1 189 ? 16.524 7.623 -8.938 1.00 94.38 189 CYS A O 1
ATOM 1433 N N . HIS A 1 190 ? 16.088 9.137 -10.534 1.00 94.62 190 HIS A N 1
ATOM 1434 C CA . HIS A 1 190 ? 15.911 10.245 -9.603 1.00 94.62 190 HIS A CA 1
ATOM 1435 C C . HIS A 1 190 ? 14.689 10.052 -8.697 1.00 94.62 190 HIS A C 1
ATOM 1437 O O . HIS A 1 190 ? 14.796 10.268 -7.490 1.00 94.62 190 HIS A O 1
ATOM 1443 N N . LEU A 1 191 ? 13.551 9.620 -9.251 1.00 91.69 191 LEU A N 1
ATOM 1444 C CA . LEU A 1 191 ? 12.338 9.345 -8.476 1.00 91.69 191 LEU A CA 1
ATOM 1445 C C . LEU A 1 191 ? 12.544 8.171 -7.515 1.00 91.69 191 LEU A C 1
ATOM 1447 O O . LEU A 1 191 ? 12.223 8.298 -6.337 1.00 91.69 191 LEU A O 1
ATOM 1451 N N . ASP A 1 192 ? 13.132 7.074 -7.994 1.00 90.75 192 ASP A N 1
ATOM 1452 C CA . ASP A 1 192 ? 13.424 5.897 -7.173 1.00 90.75 192 ASP A CA 1
ATOM 1453 C C . ASP A 1 192 ? 14.361 6.254 -6.016 1.00 90.75 192 ASP A C 1
ATOM 1455 O O . ASP A 1 192 ? 14.075 5.945 -4.863 1.00 90.75 192 ASP A O 1
ATOM 1459 N N . TYR A 1 193 ? 15.458 6.958 -6.309 1.00 90.06 193 TYR A N 1
ATOM 1460 C CA . TYR A 1 193 ? 16.420 7.372 -5.292 1.00 90.06 193 TYR A CA 1
ATOM 1461 C C . TYR A 1 193 ? 15.784 8.310 -4.266 1.00 90.06 193 TYR A C 1
ATOM 1463 O O . TYR A 1 193 ? 15.940 8.110 -3.066 1.00 90.06 193 TYR A O 1
ATOM 1471 N N . THR A 1 194 ? 15.027 9.308 -4.724 1.00 87.69 194 THR A N 1
ATOM 1472 C CA . THR A 1 194 ? 14.336 10.254 -3.836 1.00 87.69 194 THR A CA 1
ATOM 1473 C C . THR A 1 194 ? 13.326 9.553 -2.933 1.00 87.69 194 THR A C 1
ATOM 1475 O O . THR A 1 194 ? 13.168 9.955 -1.785 1.00 87.69 194 THR A O 1
ATOM 1478 N N . TRP A 1 195 ? 12.666 8.503 -3.427 1.00 85.00 195 TRP A N 1
ATOM 1479 C CA . TRP A 1 195 ? 11.690 7.741 -2.653 1.00 85.00 195 TRP A CA 1
ATOM 1480 C C . TRP A 1 195 ? 12.337 6.788 -1.641 1.00 85.00 195 TRP A C 1
ATOM 1482 O O . TRP A 1 195 ? 11.879 6.705 -0.506 1.00 85.00 195 TRP A O 1
ATOM 1492 N N . VAL A 1 196 ? 13.414 6.093 -2.023 1.00 84.62 196 VAL A N 1
ATOM 1493 C CA . VAL A 1 196 ? 14.104 5.131 -1.144 1.00 84.62 196 VAL A CA 1
ATOM 1494 C C . VAL A 1 196 ? 14.986 5.830 -0.110 1.00 84.62 196 VAL A C 1
ATOM 1496 O O . VAL A 1 196 ? 15.110 5.339 1.007 1.00 84.62 196 VAL A O 1
ATOM 1499 N N . ARG A 1 197 ? 15.588 6.978 -0.441 1.00 83.94 197 ARG A N 1
ATOM 1500 C CA . ARG A 1 197 ? 16.560 7.667 0.424 1.00 83.94 197 ARG A CA 1
ATOM 1501 C C . ARG A 1 197 ? 16.054 7.917 1.857 1.00 83.94 197 ARG A C 1
ATOM 1503 O O . ARG A 1 197 ? 16.808 7.618 2.772 1.00 83.94 197 ARG A O 1
ATOM 1510 N N . PRO A 1 198 ? 14.823 8.407 2.108 1.00 73.94 198 PRO A N 1
ATOM 1511 C CA . PRO A 1 198 ? 14.322 8.591 3.476 1.00 73.94 198 PRO A CA 1
ATOM 1512 C C . PRO A 1 198 ? 14.043 7.280 4.228 1.00 73.94 198 PRO A C 1
ATOM 1514 O O . PRO A 1 198 ? 13.925 7.298 5.448 1.00 73.94 198 PRO A O 1
ATOM 1517 N N . LEU A 1 199 ? 13.898 6.160 3.510 1.00 72.75 199 LEU A N 1
ATOM 1518 C CA . LEU A 1 199 ? 13.654 4.828 4.076 1.00 72.75 199 LEU A CA 1
ATOM 1519 C C . LEU A 1 199 ? 14.952 4.082 4.396 1.00 72.75 199 LEU A C 1
ATOM 1521 O O . LEU A 1 199 ? 14.918 3.050 5.065 1.00 72.75 199 LEU A O 1
ATOM 1525 N N . GLN A 1 200 ? 16.091 4.588 3.921 1.00 69.44 200 GLN A N 1
ATOM 1526 C CA . GLN A 1 200 ? 17.396 4.121 4.356 1.00 69.44 200 GLN A CA 1
ATOM 1527 C C . GLN A 1 200 ? 17.597 4.617 5.784 1.00 69.44 200 GLN A C 1
ATOM 1529 O O . GLN A 1 200 ? 17.986 5.758 6.024 1.00 69.44 200 GLN A O 1
ATOM 1534 N N . LEU A 1 201 ? 17.268 3.753 6.740 1.00 57.34 201 LEU A N 1
ATOM 1535 C CA . LEU A 1 201 ? 17.763 3.895 8.097 1.00 57.34 201 LEU A CA 1
ATOM 1536 C C . LEU A 1 201 ? 19.288 3.888 7.981 1.00 57.34 201 LEU A C 1
ATOM 1538 O O . LEU A 1 201 ? 19.855 2.902 7.516 1.00 57.34 201 LEU A O 1
ATOM 1542 N N . GLU A 1 202 ? 19.932 5.011 8.302 1.00 52.69 202 GLU A N 1
ATOM 1543 C CA . GLU A 1 202 ? 21.386 5.048 8.422 1.00 52.69 202 GLU A CA 1
ATOM 1544 C C . GLU A 1 202 ? 21.784 3.935 9.394 1.00 52.69 202 GLU A C 1
ATOM 1546 O O . GLU A 1 202 ? 21.375 3.953 10.560 1.00 52.69 202 GLU A O 1
ATOM 1551 N N . ASP A 1 203 ? 22.552 2.957 8.911 1.00 43.94 203 ASP A N 1
ATOM 1552 C CA . ASP A 1 203 ? 23.296 2.088 9.808 1.00 43.94 203 ASP A CA 1
ATOM 1553 C C . ASP A 1 203 ? 24.161 3.017 10.674 1.00 43.94 203 ASP A C 1
ATOM 1555 O O . ASP A 1 203 ? 24.915 3.823 10.118 1.00 43.94 203 ASP A O 1
ATOM 1559 N N . PRO A 1 204 ? 24.114 2.935 12.018 1.00 43.16 204 PRO A N 1
ATOM 1560 C CA . PRO A 1 204 ? 24.908 3.794 12.904 1.00 43.16 204 PRO A CA 1
ATOM 1561 C C . PRO A 1 204 ? 26.436 3.649 12.753 1.00 43.16 204 PRO A C 1
ATOM 1563 O O . PRO A 1 204 ? 27.186 4.129 13.598 1.00 43.16 204 PRO A O 1
ATOM 1566 N N . ALA A 1 205 ? 26.913 2.942 11.729 1.00 42.62 205 ALA A N 1
ATOM 1567 C CA . ALA A 1 205 ? 28.309 2.612 11.506 1.00 42.62 205 ALA A CA 1
ATOM 1568 C C . ALA A 1 205 ? 29.011 3.486 10.452 1.00 42.62 205 ALA A C 1
ATOM 1570 O O . ALA A 1 205 ? 30.226 3.360 10.341 1.00 42.62 205 ALA A O 1
ATOM 1571 N N . ASP A 1 206 ? 28.313 4.363 9.715 1.00 40.12 206 ASP A N 1
ATOM 1572 C CA . ASP A 1 206 ? 28.924 5.074 8.572 1.00 40.12 206 ASP A CA 1
ATOM 1573 C C . ASP A 1 206 ? 29.004 6.605 8.713 1.00 40.12 206 ASP A C 1
ATOM 1575 O O . ASP A 1 206 ? 29.050 7.348 7.737 1.00 40.12 206 ASP A O 1
ATOM 1579 N N . SER A 1 207 ? 29.112 7.101 9.949 1.00 39.91 207 SER A N 1
ATOM 1580 C CA . SER A 1 207 ? 29.775 8.386 10.208 1.00 39.91 207 SER A CA 1
ATOM 1581 C C . SER A 1 207 ? 31.262 8.139 10.491 1.00 39.91 207 SER A C 1
ATOM 1583 O O . SER A 1 207 ? 31.751 8.378 11.597 1.00 39.91 207 SER A O 1
ATOM 1585 N N . GLY A 1 208 ? 31.960 7.573 9.506 1.00 35.88 208 GLY A N 1
ATOM 1586 C CA . GLY A 1 208 ? 33.400 7.350 9.518 1.00 35.88 208 GLY A CA 1
ATOM 1587 C C . GLY A 1 208 ? 34.068 8.252 8.492 1.00 35.88 208 GLY A C 1
ATOM 1588 O O . GLY A 1 208 ? 34.003 7.995 7.293 1.00 35.88 208 GLY A O 1
ATOM 1589 N N . ASP A 1 209 ? 34.699 9.316 8.982 1.00 38.28 209 ASP A N 1
ATOM 1590 C CA . ASP A 1 209 ? 35.695 10.089 8.245 1.00 38.28 209 ASP A CA 1
ATOM 1591 C C . ASP A 1 209 ? 36.696 9.134 7.569 1.00 38.28 209 ASP A C 1
ATOM 1593 O O . ASP A 1 209 ? 37.054 8.092 8.125 1.00 38.28 209 ASP A O 1
ATOM 1597 N N . GLY A 1 210 ? 37.073 9.448 6.333 1.00 40.31 210 GLY A N 1
ATOM 1598 C CA . GLY A 1 210 ? 37.727 8.497 5.445 1.00 40.31 210 GLY A CA 1
ATOM 1599 C C . GLY A 1 210 ? 39.032 7.949 6.017 1.00 40.31 210 GLY A C 1
ATOM 1600 O O . GLY A 1 210 ? 39.960 8.708 6.275 1.00 40.31 210 GLY A O 1
ATOM 1601 N N . ASP A 1 211 ? 39.156 6.624 6.085 1.00 31.80 211 ASP A N 1
ATOM 1602 C CA . ASP A 1 211 ? 40.472 5.998 6.073 1.00 31.80 211 ASP A CA 1
ATOM 1603 C C . ASP A 1 211 ? 40.485 4.700 5.263 1.00 31.80 211 ASP A C 1
ATOM 1605 O O . ASP A 1 211 ? 39.585 3.859 5.307 1.00 31.80 211 ASP A O 1
ATOM 1609 N N . LYS A 1 212 ? 41.532 4.584 4.452 1.00 39.78 212 LYS A N 1
ATOM 1610 C CA . LYS A 1 212 ? 41.793 3.470 3.552 1.00 39.78 212 LYS A CA 1
ATOM 1611 C C . LYS A 1 212 ? 42.481 2.374 4.354 1.00 39.78 212 LYS A C 1
ATOM 1613 O O . LYS A 1 212 ? 43.589 2.601 4.817 1.00 39.78 212 LYS A O 1
ATOM 1618 N N . ASN A 1 213 ? 41.911 1.172 4.417 1.00 29.78 213 ASN A N 1
ATOM 1619 C CA . ASN A 1 213 ? 42.645 -0.086 4.215 1.00 29.78 213 ASN A CA 1
ATOM 1620 C C . ASN A 1 213 ? 41.721 -1.302 4.336 1.00 29.78 213 ASN A C 1
ATOM 1622 O O . ASN A 1 213 ? 40.836 -1.360 5.182 1.00 29.78 213 ASN A O 1
ATOM 1626 N N . GLY A 1 214 ? 41.934 -2.273 3.446 1.00 31.25 214 GLY A N 1
ATOM 1627 C CA . GLY A 1 214 ? 41.148 -3.500 3.367 1.00 31.25 214 GLY A CA 1
ATOM 1628 C C . GLY A 1 214 ? 41.474 -4.534 4.446 1.00 31.25 214 GLY A C 1
ATOM 1629 O O . GLY A 1 214 ? 42.516 -4.478 5.095 1.00 31.25 214 GLY A O 1
ATOM 1630 N N . GLY A 1 215 ? 40.594 -5.533 4.561 1.00 25.94 215 GLY A N 1
ATOM 1631 C CA . GLY A 1 215 ? 40.870 -6.775 5.285 1.00 25.94 215 GLY A CA 1
ATOM 1632 C C . GLY A 1 215 ? 39.663 -7.393 5.996 1.00 25.94 215 GLY A C 1
ATOM 1633 O O . GLY A 1 215 ? 39.317 -6.980 7.091 1.00 25.94 215 GLY A O 1
ATOM 1634 N N . THR A 1 216 ? 39.111 -8.447 5.383 1.00 26.62 216 THR A N 1
ATOM 1635 C CA . THR A 1 216 ? 38.507 -9.662 5.988 1.00 26.62 216 THR A CA 1
ATOM 1636 C C . THR A 1 216 ? 37.464 -9.583 7.122 1.00 26.62 216 THR A C 1
ATOM 1638 O O . THR A 1 216 ? 37.773 -9.298 8.270 1.00 26.62 216 THR A O 1
ATOM 1641 N N . SER A 1 217 ? 36.256 -10.049 6.768 1.00 35.34 217 SER A N 1
ATOM 1642 C CA . SER A 1 217 ? 35.302 -10.913 7.499 1.00 35.34 217 SER A CA 1
ATOM 1643 C C . SER A 1 217 ? 35.428 -11.068 9.023 1.00 35.34 217 SER A C 1
ATOM 1645 O O . SER A 1 217 ? 36.369 -11.687 9.512 1.00 35.34 217 SER A O 1
ATOM 1647 N N . ALA A 1 218 ? 34.357 -10.706 9.739 1.00 28.08 218 ALA A N 1
ATOM 1648 C CA . ALA A 1 218 ? 33.716 -11.587 10.720 1.00 28.08 218 ALA A CA 1
ATOM 1649 C C . ALA A 1 218 ? 32.331 -11.037 11.099 1.00 28.08 218 ALA A C 1
ATOM 1651 O O . ALA A 1 218 ? 32.210 -9.972 11.702 1.00 28.08 218 ALA A O 1
ATOM 1652 N N . ALA A 1 219 ? 31.284 -11.799 10.780 1.00 39.66 219 ALA A N 1
ATOM 1653 C CA . ALA A 1 219 ? 29.939 -11.585 11.291 1.00 39.66 219 ALA A CA 1
ATOM 1654 C C . ALA A 1 219 ? 29.947 -11.634 12.829 1.00 39.66 219 ALA A C 1
ATOM 1656 O O . ALA A 1 219 ? 30.303 -12.649 13.432 1.00 39.66 219 ALA A O 1
ATOM 1657 N N . LYS A 1 220 ? 29.525 -10.545 13.472 1.00 29.48 220 LYS A N 1
ATOM 1658 C CA . LYS A 1 220 ? 29.154 -10.536 14.889 1.00 29.48 220 LYS A CA 1
ATOM 1659 C C . LYS A 1 220 ? 27.851 -9.769 15.043 1.00 29.48 220 LYS A C 1
ATOM 1661 O O . LYS A 1 220 ? 27.832 -8.546 14.969 1.00 29.48 220 LYS A O 1
ATOM 1666 N N . SER A 1 221 ? 26.771 -10.513 15.283 1.00 35.34 221 SER A N 1
ATOM 1667 C CA . SER A 1 221 ? 25.503 -9.965 15.755 1.00 35.34 221 SER A CA 1
ATOM 1668 C C . SER A 1 221 ? 25.754 -9.222 17.065 1.00 35.34 221 SER A C 1
ATOM 1670 O O . SER A 1 221 ? 26.139 -9.838 18.066 1.00 35.34 221 SER A O 1
ATOM 1672 N N . LYS A 1 222 ? 25.556 -7.909 17.078 1.00 35.06 222 LYS A N 1
ATOM 1673 C CA . LYS A 1 222 ? 25.603 -7.116 18.302 1.00 35.06 222 LYS A CA 1
ATOM 1674 C C . LYS A 1 222 ? 24.310 -6.316 18.367 1.00 35.06 222 LYS A C 1
ATOM 1676 O O . LYS A 1 222 ? 24.036 -5.520 17.481 1.00 35.06 222 LYS A O 1
ATOM 1681 N N . ARG A 1 223 ? 23.499 -6.665 19.372 1.00 34.94 223 ARG A N 1
ATOM 1682 C CA . ARG A 1 223 ? 22.173 -6.118 19.683 1.00 34.94 223 ARG A CA 1
ATOM 1683 C C . ARG A 1 223 ? 22.134 -4.602 19.509 1.00 34.94 223 ARG A C 1
ATOM 1685 O O . ARG A 1 223 ? 22.995 -3.912 20.048 1.00 34.94 223 ARG A O 1
ATOM 1692 N N . GLU A 1 224 ? 21.095 -4.162 18.805 1.00 42.59 224 GLU A N 1
ATOM 1693 C CA . GLU A 1 224 ? 20.605 -2.790 18.694 1.00 42.59 224 GLU A CA 1
ATOM 1694 C C . GLU A 1 224 ? 20.681 -2.097 20.056 1.00 42.59 224 GLU A C 1
ATOM 1696 O O . GLU A 1 224 ? 20.011 -2.488 21.013 1.00 42.59 224 GLU A O 1
ATOM 1701 N N . GLN A 1 225 ? 21.564 -1.110 20.160 1.00 38.84 225 GLN A N 1
ATOM 1702 C CA . GLN A 1 225 ? 21.754 -0.337 21.374 1.00 38.84 225 GLN A CA 1
ATOM 1703 C C . GLN A 1 225 ? 21.056 1.008 21.163 1.00 38.84 225 GLN A C 1
ATOM 1705 O O . GLN A 1 225 ? 21.443 1.789 20.299 1.00 38.84 225 GLN A O 1
ATOM 1710 N N . SER A 1 226 ? 19.972 1.203 21.914 1.00 44.41 226 SER A N 1
ATOM 1711 C CA . SER A 1 226 ? 19.153 2.413 22.007 1.00 44.41 226 SER A CA 1
ATOM 1712 C C . SER A 1 226 ? 20.005 3.668 22.215 1.00 44.41 226 SER A C 1
ATOM 1714 O O . SER A 1 226 ? 20.854 3.678 23.107 1.00 44.41 226 SER A O 1
ATOM 1716 N N . ASP A 1 227 ? 19.749 4.730 21.449 1.00 47.38 227 ASP A N 1
ATOM 1717 C CA . ASP A 1 227 ? 20.305 6.060 21.710 1.00 47.38 227 ASP A CA 1
ATOM 1718 C C . ASP A 1 227 ? 19.544 6.703 22.895 1.00 47.38 227 ASP A C 1
ATOM 1720 O O . ASP A 1 227 ? 18.339 6.945 22.785 1.00 47.38 227 ASP A O 1
ATOM 1724 N N . PRO A 1 228 ? 20.199 6.954 24.045 1.00 54.34 228 PRO A N 1
ATOM 1725 C CA . PRO A 1 228 ? 19.562 7.469 25.258 1.00 54.34 228 PRO A CA 1
ATOM 1726 C C . PRO A 1 228 ? 19.291 8.988 25.231 1.00 54.34 228 PRO A C 1
ATOM 1728 O O . PRO A 1 228 ? 18.964 9.558 26.271 1.00 54.34 228 PRO A O 1
ATOM 1731 N N . SER A 1 229 ? 19.463 9.672 24.094 1.00 65.38 229 SER A N 1
ATOM 1732 C CA . SER A 1 229 ? 19.470 11.142 24.047 1.00 65.38 229 SER A CA 1
ATOM 1733 C C . SER A 1 229 ? 18.096 11.828 24.080 1.00 65.38 229 SER A C 1
ATOM 1735 O O . SER A 1 229 ? 18.029 12.987 24.486 1.00 65.38 229 SER A O 1
ATOM 1737 N N . VAL A 1 230 ? 16.997 11.154 23.714 1.00 75.38 230 VAL A N 1
ATOM 1738 C CA . VAL A 1 230 ? 15.657 11.778 23.672 1.00 75.38 230 VAL A CA 1
ATOM 1739 C C . VAL A 1 230 ? 14.912 11.551 24.985 1.00 75.38 230 VAL A C 1
ATOM 1741 O O . VAL A 1 230 ? 14.609 10.414 25.349 1.00 75.38 230 VAL A O 1
ATOM 1744 N N . ALA A 1 231 ? 14.562 12.628 25.691 1.00 84.00 231 ALA A N 1
ATOM 1745 C CA . ALA A 1 231 ? 13.771 12.530 26.917 1.00 84.00 231 ALA A CA 1
ATOM 1746 C C . ALA A 1 231 ? 12.327 12.063 26.616 1.00 84.00 231 ALA A C 1
ATOM 1748 O O . ALA A 1 231 ? 11.762 12.457 25.594 1.00 84.00 231 ALA A O 1
ATOM 1749 N N . PRO A 1 232 ? 11.655 11.304 27.509 1.00 84.06 232 PRO A N 1
ATOM 1750 C CA . PRO A 1 232 ? 10.295 10.811 27.259 1.00 84.06 232 PRO A CA 1
ATOM 1751 C C . PRO A 1 232 ? 9.272 11.901 26.898 1.00 84.06 232 PRO A C 1
ATOM 1753 O O . PRO A 1 232 ? 8.420 11.688 26.042 1.00 84.06 232 PRO A O 1
ATOM 1756 N N . ALA A 1 233 ? 9.369 13.089 27.505 1.00 80.81 233 ALA A N 1
ATOM 1757 C CA . ALA A 1 233 ? 8.481 14.216 27.203 1.00 80.81 233 ALA A CA 1
ATOM 1758 C C . ALA A 1 233 ? 8.740 14.842 25.821 1.00 80.81 233 ALA A C 1
ATOM 1760 O O . ALA A 1 233 ? 7.811 15.289 25.152 1.00 80.81 233 ALA A O 1
ATOM 1761 N N . GLU A 1 234 ? 9.995 14.848 25.380 1.00 81.25 234 GLU A N 1
ATOM 1762 C CA . GLU A 1 234 ? 10.388 15.321 24.054 1.00 81.25 234 GLU A CA 1
ATOM 1763 C C . GLU A 1 234 ? 9.974 14.314 22.977 1.00 81.25 234 GLU A C 1
ATOM 1765 O O . GLU A 1 234 ? 9.372 14.693 21.977 1.00 81.25 234 GLU A O 1
ATOM 1770 N N . GLY A 1 235 ? 10.171 13.015 23.235 1.00 81.44 235 GLY A N 1
ATOM 1771 C CA . GLY A 1 235 ? 9.653 11.943 22.386 1.00 81.44 235 GLY A CA 1
ATOM 1772 C C . GLY A 1 235 ? 8.128 11.996 22.252 1.00 81.44 235 GLY A C 1
ATOM 1773 O O . GLY A 1 235 ? 7.596 11.859 21.153 1.00 81.44 235 GLY A O 1
ATOM 1774 N N . ALA A 1 236 ? 7.416 12.275 23.347 1.00 79.00 236 ALA A N 1
ATOM 1775 C CA . ALA A 1 236 ? 5.974 12.501 23.330 1.00 79.00 236 ALA A CA 1
ATOM 1776 C C . ALA A 1 236 ? 5.580 13.699 22.446 1.00 79.00 236 ALA A C 1
ATOM 1778 O O . ALA A 1 236 ? 4.653 13.586 21.645 1.00 79.00 236 ALA A O 1
ATOM 1779 N N . ALA A 1 237 ? 6.283 14.830 22.556 1.00 77.19 237 ALA A N 1
ATOM 1780 C CA . ALA A 1 237 ? 6.037 15.999 21.713 1.00 77.19 237 ALA A CA 1
ATOM 1781 C C . ALA A 1 237 ? 6.296 15.698 20.227 1.00 77.19 237 ALA A C 1
ATOM 1783 O O . ALA A 1 237 ? 5.443 16.003 19.397 1.00 77.19 237 ALA A O 1
ATOM 1784 N N . LEU A 1 238 ? 7.402 15.017 19.906 1.00 77.19 238 LEU A N 1
ATOM 1785 C CA . LEU A 1 238 ? 7.754 14.598 18.544 1.00 77.19 238 LEU A CA 1
ATOM 1786 C C . LEU A 1 238 ? 6.701 13.676 17.915 1.00 77.19 238 LEU A C 1
ATOM 1788 O O . LEU A 1 238 ? 6.394 13.803 16.731 1.00 77.19 238 LEU A O 1
ATOM 1792 N N . LEU A 1 239 ? 6.119 12.754 18.687 1.00 77.19 239 LEU A N 1
ATOM 1793 C CA . LEU A 1 239 ? 5.035 11.894 18.195 1.00 77.19 239 LEU A CA 1
ATOM 1794 C C . LEU A 1 239 ? 3.710 12.649 18.007 1.00 77.19 239 LEU A C 1
ATOM 1796 O O . LEU A 1 239 ? 2.855 12.201 17.245 1.00 77.19 239 LEU A O 1
ATOM 1800 N N . LEU A 1 240 ? 3.524 13.785 18.686 1.00 71.25 240 LEU A N 1
ATOM 1801 C CA . LEU A 1 240 ? 2.330 14.624 18.562 1.00 71.25 240 LEU A CA 1
ATOM 1802 C C . LEU A 1 240 ? 2.433 15.668 17.444 1.00 71.25 240 LEU A C 1
ATOM 1804 O O . LEU A 1 240 ? 1.396 16.117 16.952 1.00 71.25 240 LEU A O 1
ATOM 1808 N N . THR A 1 241 ? 3.639 16.033 17.005 1.00 64.50 241 THR A N 1
ATOM 1809 C CA . THR A 1 241 ? 3.871 16.890 15.832 1.00 64.50 241 THR A CA 1
ATOM 1810 C C . THR A 1 241 ? 3.665 16.096 14.541 1.00 64.50 241 THR A C 1
ATOM 1812 O O . THR A 1 241 ? 4.579 15.886 13.749 1.00 64.50 241 THR A O 1
ATOM 1815 N N . ALA A 1 242 ? 2.449 15.604 14.323 1.00 53.72 242 ALA A N 1
ATOM 1816 C CA . ALA A 1 242 ? 2.038 14.997 13.063 1.00 53.72 242 ALA A CA 1
ATOM 1817 C C . ALA A 1 242 ? 1.456 16.078 12.142 1.00 53.72 242 ALA A C 1
ATOM 1819 O O . ALA A 1 242 ? 0.284 16.015 11.766 1.00 53.72 242 ALA A O 1
ATOM 1820 N N . ASP A 1 243 ? 2.252 17.104 11.828 1.00 52.16 243 ASP A N 1
ATOM 1821 C CA . ASP A 1 243 ? 1.879 18.054 10.784 1.00 52.16 243 ASP A CA 1
ATOM 1822 C C . ASP A 1 243 ? 2.319 17.540 9.408 1.00 52.16 243 ASP A C 1
ATOM 1824 O O . ASP A 1 243 ? 3.278 16.778 9.281 1.00 52.16 243 ASP A O 1
ATOM 1828 N N . ARG A 1 244 ? 1.556 17.908 8.375 1.00 49.72 244 ARG A N 1
ATOM 1829 C CA . ARG A 1 244 ? 1.484 17.238 7.055 1.00 49.72 244 ARG A CA 1
ATOM 1830 C C . ARG A 1 244 ? 2.787 17.203 6.236 1.00 49.72 244 ARG A C 1
ATOM 1832 O O . ARG A 1 244 ? 2.818 16.563 5.187 1.00 49.72 244 ARG A O 1
ATOM 1839 N N . GLU A 1 245 ? 3.843 17.857 6.704 1.00 52.75 245 GLU A N 1
ATOM 1840 C CA . GLU A 1 245 ? 5.140 17.998 6.042 1.00 52.75 245 GLU A CA 1
ATOM 1841 C C . GLU A 1 245 ? 6.244 17.376 6.910 1.00 52.75 245 GLU A C 1
ATOM 1843 O O . GLU A 1 245 ? 7.037 18.075 7.537 1.00 52.75 245 GLU A O 1
ATOM 1848 N N . SER A 1 246 ? 6.279 16.044 7.009 1.00 51.97 246 SER A N 1
ATOM 1849 C CA . SER A 1 246 ? 7.191 15.336 7.917 1.00 51.97 246 SER A CA 1
ATOM 1850 C C . SER A 1 246 ? 8.665 15.506 7.514 1.00 51.97 246 SER A C 1
ATOM 1852 O O . SER A 1 246 ? 9.227 14.684 6.788 1.00 51.97 246 SER A O 1
ATOM 1854 N N . LYS A 1 247 ? 9.321 16.549 8.027 1.00 53.44 247 LYS A N 1
ATOM 1855 C CA . LYS A 1 247 ? 10.790 16.627 8.096 1.00 53.44 247 LYS A CA 1
ATOM 1856 C C . LYS A 1 247 ? 11.368 15.718 9.193 1.00 53.44 247 LYS A C 1
ATOM 1858 O O . LYS A 1 247 ? 12.564 15.455 9.173 1.00 53.44 247 LYS A O 1
ATOM 1863 N N . ASP A 1 248 ? 10.514 15.166 10.063 1.00 67.69 248 ASP A N 1
ATOM 1864 C CA . ASP A 1 248 ? 10.918 14.471 11.296 1.00 67.69 248 ASP A CA 1
ATOM 1865 C C . ASP A 1 248 ? 10.558 12.973 11.350 1.00 67.69 248 ASP A C 1
ATOM 1867 O O . ASP A 1 248 ? 10.592 12.371 12.424 1.00 67.69 248 ASP A O 1
ATOM 1871 N N . PHE A 1 249 ? 10.238 12.331 10.216 1.00 71.25 249 PHE A N 1
ATOM 1872 C CA . PHE A 1 249 ? 9.866 10.903 10.188 1.00 71.25 249 PHE A CA 1
ATOM 1873 C C . PHE A 1 249 ? 10.925 10.004 10.847 1.00 71.25 249 PHE A C 1
ATOM 1875 O O . PHE A 1 249 ? 10.591 9.168 11.684 1.00 71.25 249 PHE A O 1
ATOM 1882 N N . SER A 1 250 ? 12.207 10.208 10.529 1.00 71.88 250 SER A N 1
ATOM 1883 C CA . SER A 1 250 ? 13.304 9.429 11.116 1.00 71.88 250 SER A CA 1
ATOM 1884 C C . SER A 1 250 ? 13.396 9.614 12.632 1.00 71.88 250 SER A C 1
ATOM 1886 O O . SER A 1 250 ? 13.654 8.654 13.353 1.00 71.88 250 SER A O 1
ATOM 1888 N N . SER A 1 251 ? 13.134 10.824 13.132 1.00 77.31 251 SER A N 1
ATOM 1889 C CA . SER A 1 251 ? 13.122 11.127 14.567 1.00 77.31 251 SER A CA 1
ATOM 1890 C C . SER A 1 251 ? 11.949 10.442 15.270 1.00 77.31 251 SER A C 1
ATOM 1892 O O . SER A 1 251 ? 12.138 9.792 16.296 1.00 77.31 251 SER A O 1
ATOM 1894 N N . GLN A 1 252 ? 10.748 10.504 14.690 1.00 80.25 252 GLN A N 1
ATOM 1895 C CA . GLN A 1 252 ? 9.562 9.813 15.207 1.00 80.25 252 GLN A CA 1
ATOM 1896 C C . GLN A 1 252 ? 9.747 8.293 15.214 1.00 80.25 252 GLN A C 1
ATOM 1898 O O . GLN A 1 252 ? 9.442 7.633 16.207 1.00 80.25 252 GLN A O 1
ATOM 1903 N N . LEU A 1 253 ? 10.297 7.733 14.134 1.00 81.19 253 LEU A N 1
ATOM 1904 C CA . LEU A 1 253 ? 10.559 6.303 14.029 1.00 81.19 253 LEU A CA 1
ATOM 1905 C C . LEU A 1 253 ? 11.607 5.849 15.050 1.00 81.19 253 LEU A C 1
ATOM 1907 O O . LEU A 1 253 ? 11.414 4.816 15.679 1.00 81.19 253 LEU A O 1
ATOM 1911 N N . ARG A 1 254 ? 12.660 6.642 15.298 1.00 82.12 254 ARG A N 1
ATOM 1912 C CA . ARG A 1 254 ? 13.627 6.371 16.377 1.00 82.12 254 ARG A CA 1
ATOM 1913 C C . ARG A 1 254 ? 12.952 6.324 17.749 1.00 82.12 254 ARG A C 1
ATOM 1915 O O . ARG A 1 254 ? 13.230 5.407 18.518 1.00 82.12 254 ARG A O 1
ATOM 1922 N N . VAL A 1 255 ? 12.037 7.254 18.043 1.00 85.75 255 VAL A N 1
ATOM 1923 C CA . VAL A 1 255 ? 11.258 7.239 19.295 1.00 85.75 255 VAL A CA 1
ATOM 1924 C C . VAL A 1 255 ? 10.404 5.972 19.393 1.00 85.75 255 VAL A C 1
ATOM 1926 O O . VAL A 1 255 ? 10.422 5.314 20.432 1.00 85.75 255 VAL A O 1
ATOM 1929 N N . LEU A 1 256 ? 9.703 5.584 18.322 1.00 85.50 256 LEU A N 1
ATOM 1930 C CA . LEU A 1 256 ? 8.894 4.357 18.298 1.00 85.50 256 LEU A CA 1
ATOM 1931 C C . LEU A 1 256 ? 9.747 3.092 18.469 1.00 85.50 256 LEU A C 1
ATOM 1933 O O . LEU A 1 256 ? 9.393 2.226 19.269 1.00 85.50 256 LEU A O 1
ATOM 1937 N N . SER A 1 257 ? 10.890 3.002 17.786 1.00 83.31 257 SER A N 1
ATOM 1938 C CA . SER A 1 257 ? 11.844 1.899 17.946 1.00 83.31 257 SER A CA 1
ATOM 1939 C C . SER A 1 257 ? 12.379 1.826 19.378 1.00 83.31 257 SER A C 1
ATOM 1941 O O . SER A 1 257 ? 12.476 0.740 19.947 1.00 83.31 257 SER A O 1
ATOM 1943 N N . HIS A 1 258 ? 12.650 2.972 20.012 1.00 85.88 258 HIS A N 1
ATOM 1944 C CA . HIS A 1 258 ? 13.050 3.015 21.417 1.00 85.88 258 HIS A CA 1
ATOM 1945 C C . HIS A 1 258 ? 11.914 2.563 22.348 1.00 85.88 258 HIS A C 1
ATOM 1947 O O . HIS A 1 258 ? 12.152 1.756 23.239 1.00 85.88 258 HIS A O 1
ATOM 1953 N N . MET A 1 259 ? 10.663 2.975 22.103 1.00 88.75 259 MET A N 1
ATOM 1954 C CA . MET A 1 259 ? 9.493 2.474 22.846 1.00 88.75 259 MET A CA 1
ATOM 1955 C C . MET A 1 259 ? 9.281 0.957 22.686 1.00 88.75 259 MET A C 1
ATOM 1957 O O . MET A 1 259 ? 8.716 0.304 23.571 1.00 88.75 259 MET A O 1
ATOM 1961 N N . GLN A 1 260 ? 9.675 0.386 21.547 1.00 86.75 260 GLN A N 1
ATOM 1962 C CA . GLN A 1 260 ? 9.622 -1.056 21.316 1.00 86.75 260 GLN A CA 1
ATOM 1963 C C . GLN A 1 260 ? 10.720 -1.790 22.099 1.00 86.75 260 GLN A C 1
ATOM 1965 O O . GLN A 1 260 ? 10.439 -2.838 22.683 1.00 86.75 260 GLN A O 1
ATOM 1970 N N . ALA A 1 261 ? 11.935 -1.239 22.130 1.00 86.25 261 ALA A N 1
ATOM 1971 C CA . ALA A 1 261 ? 13.098 -1.844 22.777 1.00 86.25 261 ALA A CA 1
ATOM 1972 C C . ALA A 1 261 ? 13.134 -1.656 24.308 1.00 86.25 261 ALA A C 1
ATOM 1974 O O . ALA A 1 261 ? 13.572 -2.562 25.019 1.00 86.25 261 ALA A O 1
ATOM 1975 N N . ASP A 1 262 ? 12.660 -0.516 24.821 1.00 88.62 262 ASP A N 1
ATOM 1976 C CA . ASP A 1 262 ? 12.681 -0.152 26.241 1.00 88.62 262 ASP A CA 1
ATOM 1977 C C . ASP A 1 262 ? 11.260 0.106 26.775 1.00 88.62 262 ASP A C 1
ATOM 1979 O O . ASP A 1 262 ? 10.582 1.088 26.452 1.00 88.62 262 ASP A O 1
ATOM 1983 N N . VAL A 1 263 ? 10.811 -0.804 27.643 1.00 90.50 263 VAL A N 1
ATOM 1984 C CA . VAL A 1 263 ? 9.497 -0.743 28.293 1.00 90.50 263 VAL A CA 1
ATOM 1985 C C . VAL A 1 263 ? 9.396 0.426 29.275 1.00 90.50 263 VAL A C 1
ATOM 1987 O O . VAL A 1 263 ? 8.349 1.067 29.323 1.00 90.50 263 VAL A O 1
ATOM 1990 N N . ALA A 1 264 ? 10.457 0.736 30.025 1.00 89.00 264 ALA A N 1
ATOM 1991 C CA . ALA A 1 264 ? 10.449 1.821 31.003 1.00 89.00 264 ALA A CA 1
ATOM 1992 C C . ALA A 1 264 ? 10.387 3.184 30.302 1.00 89.00 264 ALA A C 1
ATOM 1994 O O . ALA A 1 264 ? 9.606 4.052 30.700 1.00 89.00 264 ALA A O 1
ATOM 1995 N N . PHE A 1 265 ? 11.140 3.346 29.210 1.00 88.62 265 PHE A N 1
ATOM 1996 C CA . PHE A 1 265 ? 11.037 4.521 28.345 1.00 88.62 265 PHE A CA 1
ATOM 1997 C C . PHE A 1 265 ? 9.625 4.671 27.768 1.00 88.62 265 PHE A C 1
ATOM 1999 O O . PHE A 1 265 ? 9.035 5.750 27.851 1.00 88.62 265 PHE A O 1
ATOM 2006 N N . ARG A 1 266 ? 9.045 3.582 27.241 1.00 89.25 266 ARG A N 1
ATOM 2007 C CA . ARG A 1 266 ? 7.667 3.571 26.732 1.00 89.25 266 ARG A CA 1
ATOM 2008 C C . ARG A 1 266 ? 6.663 4.005 27.794 1.00 89.25 266 ARG A C 1
ATOM 2010 O O . ARG A 1 266 ? 5.827 4.857 27.514 1.00 89.25 266 ARG A O 1
ATOM 2017 N N . GLU A 1 267 ? 6.725 3.436 28.993 1.00 88.00 267 GLU A N 1
ATOM 2018 C CA . GLU A 1 267 ? 5.806 3.777 30.082 1.00 88.00 267 GLU A CA 1
ATOM 2019 C C . GLU A 1 267 ? 5.951 5.240 30.515 1.00 88.00 267 GLU A C 1
ATOM 2021 O O . GLU A 1 267 ? 4.943 5.940 30.641 1.00 88.00 267 GLU A O 1
ATOM 2026 N N . ALA A 1 268 ? 7.183 5.738 30.656 1.00 85.88 268 ALA A N 1
ATOM 2027 C CA . ALA A 1 268 ? 7.449 7.137 30.981 1.00 85.88 268 ALA A CA 1
ATOM 2028 C C . ALA A 1 268 ? 6.943 8.100 29.890 1.00 85.88 268 ALA A C 1
ATOM 2030 O O . ALA A 1 268 ? 6.371 9.150 30.197 1.00 85.88 268 ALA A O 1
ATOM 2031 N N . LEU A 1 269 ? 7.108 7.738 28.615 1.00 88.62 269 LEU A N 1
ATOM 2032 C CA . LEU A 1 269 ? 6.644 8.532 27.478 1.00 88.62 269 LEU A CA 1
ATOM 2033 C C . LEU A 1 269 ? 5.115 8.559 27.418 1.00 88.62 269 LEU A C 1
ATOM 2035 O O . LEU A 1 269 ? 4.523 9.632 27.296 1.00 88.62 269 LEU A O 1
ATOM 2039 N N . LEU A 1 270 ? 4.456 7.404 27.555 1.00 83.56 270 LEU A N 1
ATOM 2040 C CA . LEU A 1 270 ? 2.994 7.324 27.598 1.00 83.56 270 LEU A CA 1
ATOM 2041 C C . LEU A 1 270 ? 2.434 8.128 28.782 1.00 83.56 270 LEU A C 1
ATOM 2043 O O . LEU A 1 270 ? 1.467 8.870 28.615 1.00 83.56 270 LEU A O 1
ATOM 2047 N N . ALA A 1 271 ? 3.065 8.057 29.958 1.00 80.56 271 ALA A N 1
ATOM 2048 C CA . ALA A 1 271 ? 2.680 8.872 31.109 1.00 80.56 271 ALA A CA 1
ATOM 2049 C C . ALA A 1 271 ? 2.785 10.379 30.812 1.00 80.56 271 ALA A C 1
ATOM 2051 O O . ALA A 1 271 ? 1.924 11.153 31.232 1.00 80.56 271 ALA A O 1
ATOM 2052 N N . SER A 1 272 ? 3.794 10.798 30.042 1.00 79.25 272 SER A N 1
ATOM 2053 C CA . SER A 1 272 ? 3.930 12.184 29.583 1.00 79.25 272 SER A CA 1
ATOM 2054 C C . SER A 1 272 ? 2.843 12.583 28.574 1.00 79.25 272 SER A C 1
ATOM 2056 O O . SER A 1 272 ? 2.251 13.655 28.716 1.00 79.25 272 SER A O 1
ATOM 2058 N N . LEU A 1 273 ? 2.508 11.711 27.613 1.00 71.56 273 LEU A N 1
ATOM 2059 C CA . LEU A 1 273 ? 1.454 11.950 26.612 1.00 71.56 273 LEU A CA 1
ATOM 2060 C C . LEU A 1 273 ? 0.068 12.179 27.237 1.00 71.56 273 LEU A C 1
ATOM 2062 O O . LEU A 1 273 ? -0.705 13.015 26.749 1.00 71.56 273 LEU A O 1
ATOM 2066 N N . PHE A 1 274 ? -0.237 11.441 28.308 1.00 66.19 274 PHE A N 1
ATOM 2067 C CA . PHE A 1 274 ? -1.548 11.419 28.963 1.00 66.19 274 PHE A CA 1
ATOM 2068 C C . PHE A 1 274 ? -1.610 12.207 30.284 1.00 66.19 274 PHE A C 1
ATOM 2070 O O . PHE A 1 274 ? -2.612 12.123 30.995 1.00 66.19 274 PHE A O 1
ATOM 2077 N N . SER A 1 275 ? -0.580 12.994 30.619 1.00 56.56 275 SER A N 1
ATOM 2078 C CA . SER A 1 275 ? -0.586 13.807 31.840 1.00 56.56 275 SER A CA 1
ATOM 2079 C C . SER A 1 275 ? -1.603 14.967 31.756 1.00 56.56 275 SER A C 1
ATOM 2081 O O . SER A 1 275 ? -1.610 15.709 30.767 1.00 56.56 275 SER A O 1
ATOM 2083 N N . PRO A 1 276 ? -2.452 15.177 32.784 1.00 46.41 276 PRO A N 1
ATOM 2084 C CA . PRO A 1 276 ? -3.491 16.214 32.794 1.00 46.41 276 PRO A CA 1
ATOM 2085 C C . PRO A 1 276 ? -2.942 17.649 32.881 1.00 46.41 276 PRO A C 1
ATOM 2087 O O . PRO A 1 276 ? -3.649 18.600 32.548 1.00 46.41 276 PRO A O 1
ATOM 2090 N N . THR A 1 277 ? -1.685 17.838 33.289 1.00 47.47 277 THR A N 1
ATOM 2091 C CA . THR A 1 277 ? -1.015 19.147 33.328 1.00 47.47 277 THR A CA 1
ATOM 2092 C C . THR A 1 277 ? -0.206 19.365 32.053 1.00 47.47 277 THR A C 1
ATOM 2094 O O . THR A 1 277 ? 1.023 19.299 32.059 1.00 47.47 277 THR A O 1
ATOM 2097 N N . ARG A 1 278 ? -0.894 19.588 30.930 1.00 53.97 278 ARG A N 1
ATOM 2098 C CA . ARG A 1 278 ? -0.241 19.893 29.649 1.00 53.97 278 ARG A CA 1
ATOM 2099 C C . ARG A 1 278 ? 0.105 21.396 29.575 1.00 53.97 278 ARG A C 1
ATOM 2101 O O . ARG A 1 278 ? -0.788 22.213 29.807 1.00 53.97 278 ARG A O 1
ATOM 2108 N N . PRO A 1 279 ? 1.344 21.797 29.230 1.00 44.00 279 PRO A N 1
ATOM 2109 C CA . PRO A 1 279 ? 1.670 23.196 28.947 1.00 44.00 279 PRO A CA 1
ATOM 2110 C C . PRO A 1 279 ? 0.858 23.716 27.747 1.00 44.00 279 PRO A C 1
ATOM 2112 O O . PRO A 1 279 ? 0.718 23.019 26.741 1.00 44.00 279 PRO A O 1
ATOM 2115 N N . ARG A 1 280 ? 0.323 24.944 27.841 1.00 41.44 280 ARG A N 1
ATOM 2116 C CA . ARG A 1 280 ? -0.542 25.572 26.813 1.00 41.44 280 ARG A CA 1
ATOM 2117 C C . ARG A 1 280 ? 0.103 25.680 25.423 1.00 41.44 280 ARG A C 1
ATOM 2119 O O . ARG A 1 280 ? -0.622 25.708 24.435 1.00 41.44 280 ARG A O 1
ATOM 2126 N N . GLU A 1 281 ? 1.429 25.700 25.335 1.00 43.81 281 GLU A N 1
ATOM 2127 C CA . GLU A 1 281 ? 2.179 25.830 24.073 1.00 43.81 281 GLU A CA 1
ATOM 2128 C C . GLU A 1 281 ? 2.048 24.603 23.150 1.00 43.81 281 GLU A C 1
ATOM 2130 O O . GLU A 1 281 ? 2.161 24.735 21.939 1.00 43.81 281 GLU A O 1
ATOM 2135 N N . LEU A 1 282 ? 1.708 23.428 23.695 1.00 44.50 282 LEU A N 1
ATOM 2136 C CA . LEU A 1 282 ? 1.469 22.183 22.943 1.00 44.50 282 LEU A CA 1
ATOM 2137 C C . LEU A 1 282 ? -0.025 21.915 22.666 1.00 44.50 282 LEU A C 1
ATOM 2139 O O . LEU A 1 282 ? -0.382 20.847 22.167 1.00 44.50 282 LEU A O 1
ATOM 2143 N N . GLN A 1 283 ? -0.923 22.835 23.039 1.00 43.44 283 GLN A N 1
ATOM 2144 C CA . GLN A 1 283 ? -2.370 22.685 22.814 1.00 43.44 283 GLN A CA 1
ATOM 2145 C C . GLN A 1 283 ? -2.831 23.242 21.462 1.00 43.44 283 GLN A C 1
ATOM 2147 O O . GLN A 1 283 ? -3.841 22.771 20.950 1.00 43.44 283 GLN A O 1
ATOM 2152 N N . ASN A 1 284 ? -2.093 24.188 20.874 1.00 35.16 284 ASN A N 1
ATOM 2153 C CA . ASN A 1 284 ? -2.408 24.800 19.584 1.00 35.16 284 ASN A CA 1
ATOM 2154 C C . ASN A 1 284 ? -1.112 24.997 18.779 1.00 35.16 284 ASN A C 1
ATOM 2156 O O . ASN A 1 284 ? -0.443 26.012 18.988 1.00 35.16 284 ASN A O 1
ATOM 2160 N N . PRO A 1 285 ? -0.735 24.087 17.862 1.00 32.34 285 PRO A N 1
ATOM 2161 C CA . PRO A 1 285 ? 0.261 24.446 16.863 1.00 32.34 285 PRO A CA 1
ATOM 2162 C C . PRO A 1 285 ? -0.299 25.614 16.028 1.00 32.34 285 PRO A C 1
ATOM 2164 O O . PRO A 1 285 ? -1.507 25.641 15.755 1.00 32.34 285 PRO A O 1
ATOM 2167 N N . PRO A 1 286 ? 0.519 26.618 15.667 1.00 27.02 286 PRO A N 1
ATOM 2168 C CA . PRO A 1 286 ? 0.059 27.697 14.807 1.00 27.02 286 PRO A CA 1
ATOM 2169 C C . PRO A 1 286 ? -0.461 27.095 13.501 1.00 27.02 286 PRO A C 1
ATOM 2171 O O . PRO A 1 286 ? 0.231 26.326 12.841 1.00 27.02 286 PRO A O 1
ATOM 2174 N N . ILE A 1 287 ? -1.693 27.447 13.133 1.00 29.53 287 ILE A N 1
ATOM 2175 C CA . ILE A 1 287 ? -2.206 27.206 11.785 1.00 29.53 287 ILE A CA 1
ATOM 2176 C C . ILE A 1 287 ? -1.398 28.127 10.872 1.00 29.53 287 ILE A C 1
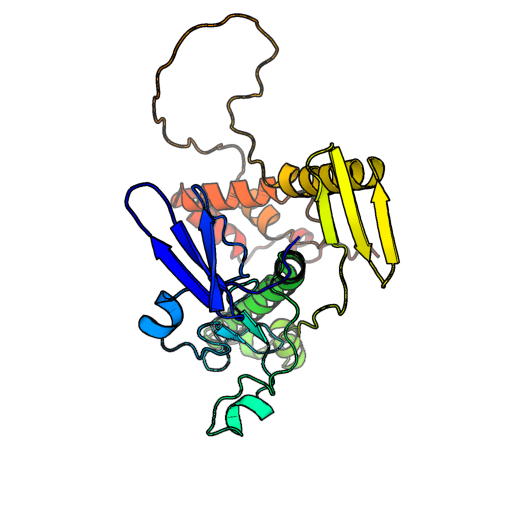ATOM 2178 O O . ILE A 1 287 ? -1.731 29.301 10.709 1.00 29.53 287 ILE A O 1
ATOM 2182 N N . THR A 1 288 ? -0.289 27.624 10.344 1.00 32.06 288 THR A N 1
ATOM 2183 C CA . THR A 1 288 ? 0.437 28.293 9.268 1.00 32.06 288 THR A CA 1
ATOM 2184 C C . THR A 1 288 ? -0.364 28.098 7.984 1.00 32.06 288 THR A C 1
ATOM 2186 O O . THR A 1 288 ? -0.591 26.969 7.554 1.00 32.06 288 THR A O 1
ATOM 2189 N N . THR A 1 289 ? -0.878 29.209 7.457 1.00 30.75 289 THR A N 1
ATOM 2190 C CA . THR A 1 289 ? -1.583 29.336 6.169 1.00 30.75 289 THR A CA 1
ATOM 2191 C C . THR A 1 289 ? -0.712 28.979 4.982 1.00 30.75 289 THR A C 1
ATOM 2193 O O . THR A 1 289 ? 0.474 29.380 5.021 1.00 30.75 289 THR A O 1
#

Organism: NCBI:txid1077150

InterPro domains:
  IPR036188 FAD/NAD(P)-binding domain superfamily [SSF51905] (7-124)
  IPR051169 NADH:quinone oxidoreductase/NAD(P)H-quinone oxidoreductase [PTHR42913] (18-190)